Protein AF-A0A348V9L9-F1 (afdb_monomer_lite)

Secondary structure (DSSP, 8-state):
--------S-PPPBP--TTTS---B----PPPHHHHHHHHHHTB-TTT--BB---EEE-TTS-EEE---BTTTTTSGGGEEEEESS-HHHHHHHHTTSS-PPPS--GGGEEEEEIIIIISSTTSS-HHHHHHHHHHTT-TTHHHHHHHHHHHHHHTT---S-GGGHHHHHHHHHHHHHHHHHH-TTS-----

pLDDT: mean 80.86, std 21.23, range [26.81, 98.12]

Sequence (192 aa):
MRDIWIEPPYQTIYRIADPLEMMVPVEFGRFNRHQVDWIRRRDTDVLTGLVRCQFIGRVASGKTVQCPMDEETAGGISQLHAHHIIPQGAWEGWLRFGEETETPHQPWNGIMLCALYHHNGPRGIHPDYARAREIYKFNQNSFNEVAHEH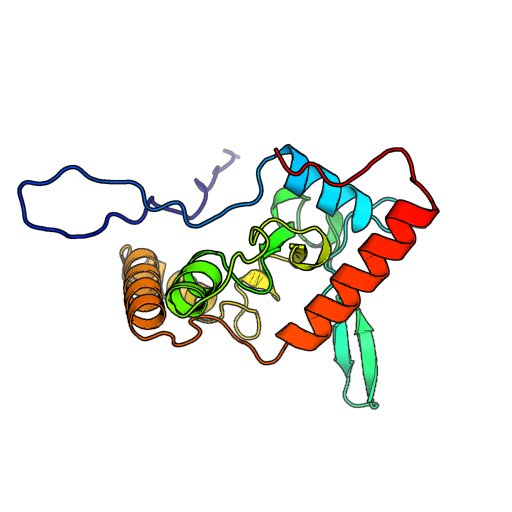HKLIEEGIPYWNTEYDNLLYDIARDRTEDYLFVHPNDPFPYK

Foldseek 3Di:
DDPPPPPPLDDQQFDPDDPDDDGDRPPFDFDDPLLFVLQQVLQQDPVPRWRAAQDWDADPVRDIDGDPDTQVNLVHPVQKGWDFLDTRLLVVLVCVVDDPDDHSSDLLRTGIHGNDPAPQHCPHFNVQNVVLVVCCVPPVCSVSVLVVVCNVCSNVSHDSTPNPCSVVSSVSSVVSQVVCCVVVVPSDRPPD

Radius of gyration: 17.76 Å; chains: 1; bounding box: 38×43×48 Å

Structure (mmCIF, N/CA/C/O backbone):
data_AF-A0A348V9L9-F1
#
_entry.id   AF-A0A348V9L9-F1
#
loop_
_atom_site.group_PDB
_atom_site.id
_atom_site.type_symbol
_atom_site.label_atom_id
_atom_site.label_alt_id
_atom_site.label_comp_id
_atom_site.label_asym_id
_atom_site.label_entity_id
_atom_site.label_seq_id
_atom_site.pdbx_PDB_ins_code
_atom_site.Cartn_x
_atom_site.Cartn_y
_atom_site.Cartn_z
_atom_site.occupancy
_atom_site.B_iso_or_equiv
_atom_site.auth_seq_id
_atom_site.auth_comp_id
_atom_site.auth_asym_id
_atom_site.auth_atom_id
_atom_site.pdbx_PDB_model_num
ATOM 1 N N . MET A 1 1 ? 19.332 13.794 23.005 1.00 36.97 1 MET A N 1
ATOM 2 C CA . MET A 1 1 ? 17.900 13.556 22.733 1.00 36.97 1 MET A CA 1
ATOM 3 C C . MET A 1 1 ? 17.757 12.062 22.559 1.00 36.97 1 MET A C 1
ATOM 5 O O . MET A 1 1 ? 18.514 11.510 21.780 1.00 36.97 1 MET A O 1
ATOM 9 N N . ARG A 1 2 ? 16.965 11.398 23.406 1.00 28.17 2 ARG A N 1
ATOM 10 C CA . ARG A 1 2 ? 16.808 9.940 23.349 1.00 28.17 2 ARG A CA 1
ATOM 11 C C . ARG A 1 2 ? 15.860 9.627 22.202 1.00 28.17 2 ARG A C 1
ATOM 13 O O . ARG A 1 2 ? 14.773 10.200 22.172 1.00 28.17 2 ARG A O 1
ATOM 20 N N . ASP A 1 3 ? 16.292 8.756 21.302 1.00 27.44 3 ASP A N 1
ATOM 21 C CA . ASP A 1 3 ? 15.444 8.136 20.295 1.00 27.44 3 ASP A CA 1
ATOM 22 C C . ASP A 1 3 ? 14.295 7.438 21.018 1.00 27.44 3 ASP A C 1
ATOM 24 O O . ASP A 1 3 ? 14.467 6.388 21.640 1.00 27.44 3 ASP A O 1
ATOM 28 N N . ILE A 1 4 ? 13.123 8.068 21.001 1.00 28.97 4 ILE A N 1
ATOM 29 C CA . ILE A 1 4 ? 11.885 7.399 21.368 1.00 28.97 4 ILE A CA 1
ATOM 30 C C . ILE A 1 4 ? 11.585 6.506 20.171 1.00 28.97 4 ILE A C 1
ATOM 32 O O . ILE A 1 4 ? 10.907 6.911 19.230 1.00 28.97 4 ILE A O 1
ATOM 36 N N . TRP A 1 5 ? 12.167 5.308 20.183 1.00 26.81 5 TRP A N 1
ATOM 37 C CA . TRP A 1 5 ? 11.632 4.180 19.440 1.00 26.81 5 TRP A CA 1
ATOM 38 C C . TRP A 1 5 ? 10.190 4.017 19.911 1.00 26.81 5 TRP A C 1
ATOM 40 O O . TRP A 1 5 ? 9.925 3.483 20.985 1.00 26.81 5 TRP A O 1
ATOM 50 N N . ILE A 1 6 ? 9.257 4.580 19.148 1.00 29.58 6 ILE A N 1
ATOM 51 C CA . ILE A 1 6 ? 7.856 4.204 19.240 1.00 29.58 6 ILE A CA 1
ATOM 52 C C . ILE A 1 6 ? 7.858 2.746 18.790 1.00 29.58 6 ILE A C 1
ATOM 54 O O . ILE A 1 6 ? 8.126 2.468 17.619 1.00 29.58 6 ILE A O 1
ATOM 58 N N . GLU A 1 7 ? 7.672 1.821 19.733 1.00 31.89 7 GLU A N 1
ATOM 59 C CA . GLU A 1 7 ? 7.401 0.424 19.402 1.00 31.89 7 GLU A CA 1
ATOM 60 C C . GLU A 1 7 ? 6.325 0.387 18.304 1.00 31.89 7 GLU A C 1
ATOM 62 O O . GLU A 1 7 ? 5.404 1.213 18.333 1.00 31.89 7 GLU A O 1
ATOM 67 N N . PRO A 1 8 ? 6.451 -0.491 17.292 1.00 34.44 8 PRO A N 1
ATOM 68 C CA . PRO A 1 8 ? 5.487 -0.548 16.199 1.00 34.44 8 PRO A CA 1
ATOM 69 C C . PRO A 1 8 ? 4.064 -0.603 16.780 1.00 34.44 8 PRO A C 1
ATOM 71 O O . PRO A 1 8 ? 3.834 -1.380 17.705 1.00 34.44 8 PRO A O 1
ATOM 74 N N . PRO A 1 9 ? 3.095 0.182 16.269 1.00 33.91 9 PRO A N 1
ATOM 75 C CA . PRO A 1 9 ? 1.769 0.345 16.884 1.00 33.91 9 PRO A CA 1
ATOM 76 C C . PRO A 1 9 ? 0.891 -0.920 16.852 1.00 33.91 9 PRO A C 1
ATOM 78 O O . PRO A 1 9 ? -0.299 -0.861 17.141 1.00 33.91 9 PRO A O 1
ATOM 81 N N . TYR A 1 10 ? 1.452 -2.069 16.492 1.00 39.53 10 TYR A N 1
ATOM 82 C CA . TYR A 1 10 ? 0.739 -3.323 16.355 1.00 39.53 10 TYR A CA 1
ATOM 83 C C . TYR A 1 10 ? 1.003 -4.165 17.597 1.00 39.53 10 TYR A C 1
ATOM 85 O O . TYR A 1 10 ? 1.890 -5.016 17.608 1.00 39.53 10 TYR A O 1
ATOM 93 N N . GLN A 1 11 ? 0.225 -3.924 18.653 1.00 33.38 11 GLN A N 1
ATOM 94 C CA . GLN A 1 11 ? 0.013 -4.984 19.630 1.00 33.38 11 GLN A CA 1
ATOM 95 C C . GLN A 1 11 ? -0.588 -6.183 18.892 1.00 33.38 11 GLN A C 1
ATOM 97 O O . GLN A 1 11 ? -1.507 -6.031 18.087 1.00 33.38 11 GLN A O 1
ATOM 102 N N . THR A 1 12 ? -0.033 -7.367 19.132 1.00 36.00 12 THR A N 1
ATOM 103 C CA . THR A 1 12 ? -0.620 -8.637 18.712 1.00 36.00 12 THR A CA 1
ATOM 104 C C . THR A 1 12 ? -2.076 -8.673 19.164 1.00 36.00 12 THR A C 1
ATOM 106 O O . THR A 1 12 ? -2.354 -8.577 20.358 1.00 36.00 12 THR A O 1
ATOM 109 N N . ILE A 1 13 ? -3.007 -8.782 18.220 1.00 36.53 13 ILE A N 1
ATOM 110 C CA . ILE A 1 13 ? -4.427 -8.891 18.545 1.00 36.53 13 ILE A CA 1
ATOM 111 C C . ILE A 1 13 ? -4.662 -10.329 18.990 1.00 36.53 13 ILE A C 1
ATOM 113 O O . ILE A 1 13 ? -4.459 -11.274 18.225 1.00 36.53 13 ILE A O 1
ATOM 117 N N . TYR A 1 14 ? -5.056 -10.490 20.247 1.00 34.78 14 TYR A N 1
ATOM 118 C CA . TYR A 1 14 ? -5.426 -11.778 20.813 1.00 34.78 14 TYR A CA 1
ATOM 119 C C . TYR A 1 14 ? -6.924 -12.003 20.602 1.00 34.78 14 TYR A C 1
ATOM 121 O O . TYR A 1 14 ? -7.743 -11.150 20.950 1.00 34.78 14 TYR A O 1
ATOM 129 N N . ARG A 1 15 ? -7.302 -13.154 20.039 1.00 34.91 15 ARG A N 1
ATOM 130 C CA . ARG A 1 15 ? -8.705 -13.585 19.996 1.00 34.91 15 ARG A CA 1
ATOM 131 C C . ARG A 1 15 ? -9.152 -13.851 21.439 1.00 34.91 15 ARG A C 1
ATOM 133 O O . ARG A 1 15 ? -8.527 -14.654 22.124 1.00 34.91 15 ARG A O 1
ATOM 140 N N . ILE A 1 16 ? -10.205 -13.186 21.916 1.00 36.25 16 ILE A N 1
ATOM 141 C CA . ILE A 1 16 ? -10.816 -13.534 23.208 1.00 36.25 16 ILE A CA 1
ATOM 142 C C . ILE A 1 16 ? -11.676 -14.776 22.964 1.00 36.25 16 ILE A C 1
ATOM 144 O O . ILE A 1 16 ? -12.816 -14.665 22.523 1.00 36.25 16 ILE A O 1
ATOM 148 N N . ALA A 1 17 ? -11.110 -15.955 23.203 1.00 35.97 17 ALA A N 1
ATOM 149 C CA . ALA A 1 17 ? -11.832 -17.221 23.222 1.00 35.97 17 ALA A CA 1
ATOM 150 C C . ALA A 1 17 ? -11.670 -17.832 24.617 1.00 35.97 17 ALA A C 1
ATOM 152 O O . ALA A 1 17 ? -10.672 -18.488 24.874 1.00 35.97 17 ALA A O 1
ATOM 153 N N . ASP A 1 18 ? -12.639 -17.559 25.501 1.00 41.72 18 ASP A N 1
ATOM 154 C CA . ASP A 1 18 ? -12.734 -18.065 26.883 1.00 41.72 18 ASP A CA 1
ATOM 155 C C . ASP A 1 18 ? -11.502 -17.793 27.802 1.00 41.72 18 ASP A C 1
ATOM 157 O O . ASP A 1 18 ? -10.379 -17.597 27.347 1.00 41.72 18 ASP A O 1
ATOM 161 N N . PRO A 1 19 ? -11.639 -17.766 29.142 1.00 41.88 19 PRO A N 1
ATOM 162 C CA . PRO A 1 19 ? -10.529 -17.451 30.053 1.00 41.88 19 PRO A CA 1
ATOM 163 C C . PRO A 1 19 ? -9.390 -18.487 30.117 1.00 41.88 19 PRO A C 1
ATOM 165 O O . PRO A 1 19 ? -8.505 -18.340 30.961 1.00 41.88 19 PRO A O 1
ATOM 168 N N . LEU A 1 20 ? -9.422 -19.561 29.317 1.00 38.88 20 LEU A N 1
ATOM 169 C CA . LEU A 1 20 ? -8.5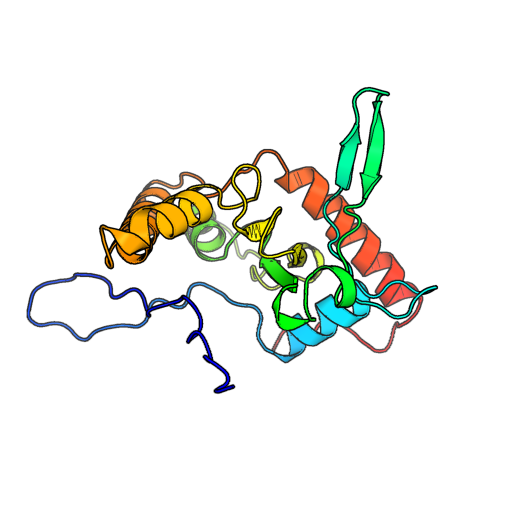78 -20.749 29.513 1.00 38.88 20 LEU A CA 1
ATOM 170 C C . LEU A 1 20 ? -7.877 -21.295 28.258 1.00 38.88 20 LEU A C 1
ATOM 172 O O . LEU A 1 20 ? -7.130 -22.265 28.391 1.00 38.88 20 LEU A O 1
ATOM 176 N N . GLU A 1 21 ? -8.029 -20.692 27.076 1.00 39.12 21 GLU A N 1
ATOM 177 C CA . GLU A 1 21 ? -7.332 -21.157 25.867 1.00 39.12 21 GLU A CA 1
ATOM 178 C C . GLU A 1 21 ? -6.219 -20.206 25.413 1.00 39.12 21 GLU A C 1
ATOM 180 O O . GLU A 1 21 ? -6.288 -18.985 25.545 1.00 39.12 21 GLU A O 1
ATOM 185 N N . MET A 1 22 ? -5.129 -20.811 24.934 1.00 35.97 22 MET A N 1
ATOM 186 C CA . MET A 1 22 ? -3.894 -20.149 24.527 1.00 35.97 22 MET A CA 1
ATOM 187 C C . MET A 1 22 ? -4.142 -18.936 23.622 1.00 35.97 22 MET A C 1
ATOM 189 O O . MET A 1 22 ? -4.836 -19.017 22.613 1.00 35.97 22 MET A O 1
ATOM 193 N N . MET A 1 23 ? -3.459 -17.839 23.949 1.00 34.88 23 MET A N 1
ATOM 194 C CA . MET A 1 23 ? -3.294 -16.662 23.101 1.00 34.88 23 MET A CA 1
ATOM 195 C C . MET A 1 23 ? -2.681 -17.060 21.748 1.00 34.88 23 MET A C 1
ATOM 197 O O . MET A 1 23 ? -1.463 -17.202 21.638 1.00 34.88 23 MET A O 1
ATOM 201 N N . VAL A 1 24 ? -3.508 -17.257 20.717 1.00 35.00 24 VAL A N 1
ATOM 202 C CA . VAL A 1 24 ? -3.021 -17.474 19.348 1.00 35.00 24 VAL A CA 1
ATOM 203 C C . VAL A 1 24 ? -2.812 -16.105 18.691 1.00 35.00 24 VAL A C 1
ATOM 205 O O . VAL A 1 24 ? -3.782 -15.355 18.559 1.00 35.00 24 VAL A O 1
ATOM 208 N N . PRO A 1 25 ? -1.577 -15.741 18.301 1.00 35.88 25 PRO A N 1
ATOM 209 C CA . PRO A 1 25 ? -1.327 -14.521 17.549 1.00 35.88 25 PRO A CA 1
ATOM 210 C C . PRO A 1 25 ? -2.022 -14.623 16.192 1.00 35.88 25 PRO A C 1
ATOM 212 O O . PRO A 1 25 ? -1.706 -15.502 15.391 1.00 35.88 25 PRO A O 1
ATOM 215 N N . VAL A 1 26 ? -2.972 -13.729 15.927 1.00 38.28 26 VAL A N 1
ATOM 216 C CA . VAL A 1 26 ? -3.602 -13.638 14.610 1.00 38.28 26 VAL A CA 1
ATOM 217 C C . VAL A 1 26 ? -2.806 -12.639 13.776 1.00 38.28 26 VAL A C 1
ATOM 219 O O . VAL A 1 26 ? -3.150 -11.465 13.661 1.00 38.28 26 VAL A O 1
ATOM 222 N N . GLU A 1 27 ? -1.677 -13.087 13.230 1.00 44.16 27 GLU A N 1
ATOM 223 C CA . GLU A 1 27 ? -0.994 -12.346 12.170 1.00 44.16 27 GLU A CA 1
ATOM 224 C C . GLU A 1 27 ? -1.709 -12.638 10.850 1.00 44.16 27 GLU A C 1
ATOM 226 O O . GLU A 1 27 ? -1.382 -13.593 10.150 1.00 44.16 27 GLU A O 1
ATOM 231 N N . PHE A 1 28 ? -2.718 -11.838 10.498 1.00 52.03 28 PHE A N 1
ATOM 232 C CA . PHE A 1 28 ? -3.299 -11.930 9.162 1.00 52.03 28 PHE A CA 1
ATOM 233 C C . PHE A 1 28 ? -2.255 -11.497 8.121 1.00 52.03 28 PHE A C 1
ATOM 235 O O . PHE A 1 28 ? -1.954 -10.312 7.975 1.00 52.03 28 PHE A O 1
ATOM 242 N N . GLY A 1 29 ? -1.694 -12.481 7.421 1.00 63.75 29 GLY A N 1
ATOM 243 C CA . GLY A 1 29 ? -1.228 -12.381 6.043 1.00 63.75 29 GLY A CA 1
ATOM 244 C C . GLY A 1 29 ? -0.348 -11.223 5.647 1.00 63.75 29 GLY A C 1
ATOM 245 O O . GLY A 1 29 ? -0.632 -10.561 4.657 1.00 63.75 29 GLY A O 1
ATOM 246 N N . ARG A 1 30 ? 0.738 -10.975 6.373 1.00 82.75 30 ARG A N 1
ATOM 247 C CA . ARG A 1 30 ? 1.720 -9.961 5.974 1.00 82.75 30 ARG A CA 1
ATOM 248 C C . ARG A 1 30 ? 2.614 -10.478 4.858 1.00 82.75 30 ARG A C 1
ATOM 250 O O . ARG A 1 30 ? 2.962 -11.655 4.826 1.00 82.75 30 ARG A O 1
ATOM 257 N N . PHE A 1 31 ? 3.045 -9.580 3.976 1.00 89.56 31 PHE A N 1
ATOM 258 C CA . PHE A 1 31 ? 4.157 -9.891 3.088 1.00 89.56 31 PHE A CA 1
ATOM 259 C C . PHE A 1 31 ? 5.393 -10.210 3.934 1.00 89.56 31 PHE A C 1
ATOM 261 O O . PHE A 1 31 ? 5.721 -9.477 4.873 1.00 89.56 31 PHE A O 1
ATOM 268 N N . ASN A 1 32 ? 6.086 -11.298 3.602 1.00 91.44 32 ASN A N 1
ATOM 269 C CA . ASN A 1 32 ? 7.367 -11.602 4.223 1.00 91.44 32 ASN A CA 1
ATOM 270 C C . ASN A 1 32 ? 8.413 -10.548 3.811 1.00 91.44 32 ASN A C 1
ATOM 272 O O . ASN A 1 32 ? 8.211 -9.758 2.885 1.00 91.44 32 ASN A O 1
ATOM 276 N N . ARG A 1 33 ? 9.569 -10.528 4.481 1.00 93.50 33 ARG A N 1
ATOM 277 C CA . ARG A 1 33 ? 10.610 -9.526 4.201 1.00 93.50 33 ARG A CA 1
ATOM 278 C C . ARG A 1 33 ? 11.045 -9.507 2.730 1.00 93.50 33 ARG A C 1
ATOM 280 O O . ARG A 1 33 ? 11.222 -8.428 2.176 1.00 93.50 33 ARG A O 1
ATOM 287 N N . HIS A 1 34 ? 11.195 -10.669 2.098 1.00 95.44 34 HIS A N 1
ATOM 288 C CA . HIS A 1 34 ? 11.614 -10.761 0.700 1.00 95.44 34 HIS A CA 1
ATOM 289 C C . HIS A 1 34 ? 10.561 -10.184 -0.249 1.00 95.44 34 HIS A C 1
ATOM 291 O O . HIS A 1 34 ? 10.914 -9.480 -1.191 1.00 95.44 34 HIS A O 1
ATOM 297 N N . GLN A 1 35 ? 9.282 -10.428 0.031 1.00 95.50 35 GLN A N 1
ATOM 298 C CA . GLN A 1 35 ? 8.155 -9.873 -0.716 1.00 95.50 35 GLN A CA 1
ATOM 299 C C . GLN A 1 35 ? 8.078 -8.355 -0.562 1.00 95.50 35 GLN A C 1
ATOM 301 O O . GLN A 1 35 ? 7.956 -7.649 -1.558 1.00 95.50 35 GLN A O 1
ATOM 306 N N . VAL A 1 36 ? 8.231 -7.840 0.663 1.00 95.94 36 VAL A N 1
ATOM 307 C CA . VAL A 1 36 ? 8.296 -6.393 0.917 1.00 95.94 36 VAL A CA 1
ATOM 308 C C . VAL A 1 36 ? 9.465 -5.764 0.160 1.00 95.94 36 VAL A C 1
ATOM 310 O O . VAL A 1 36 ? 9.290 -4.750 -0.509 1.00 95.94 36 VAL A O 1
ATOM 313 N N . ASP A 1 37 ? 10.652 -6.364 0.233 1.00 96.69 37 ASP A N 1
ATOM 314 C CA . ASP A 1 37 ? 11.837 -5.843 -0.448 1.00 96.69 37 ASP A CA 1
ATOM 315 C C . ASP A 1 37 ? 11.693 -5.911 -1.977 1.00 96.69 37 ASP A C 1
ATOM 317 O O . ASP A 1 37 ? 12.185 -5.025 -2.673 1.00 96.69 37 ASP A O 1
ATOM 321 N N . TRP A 1 38 ? 11.006 -6.924 -2.513 1.00 98.06 38 TRP A N 1
ATOM 322 C CA . TRP A 1 38 ? 10.679 -7.003 -3.938 1.00 98.06 38 TRP A CA 1
ATOM 323 C C . TRP A 1 38 ? 9.694 -5.902 -4.349 1.00 98.06 38 TRP A C 1
ATOM 325 O O . TRP A 1 38 ? 9.962 -5.172 -5.299 1.00 98.06 38 TRP A O 1
ATOM 335 N N . ILE A 1 39 ? 8.611 -5.707 -3.588 1.00 98.12 39 ILE A N 1
ATOM 336 C CA . ILE A 1 39 ? 7.618 -4.650 -3.840 1.00 98.12 39 ILE A CA 1
ATOM 337 C C . ILE A 1 39 ? 8.281 -3.269 -3.785 1.00 98.12 39 ILE A C 1
ATOM 339 O O . ILE A 1 39 ? 7.996 -2.419 -4.621 1.00 98.12 39 ILE A O 1
ATOM 343 N N . ARG A 1 40 ? 9.221 -3.051 -2.857 1.00 97.50 40 ARG A N 1
ATOM 344 C CA . ARG A 1 40 ? 10.012 -1.815 -2.794 1.00 97.50 40 ARG A CA 1
ATOM 345 C C . ARG A 1 40 ? 10.812 -1.577 -4.065 1.00 97.50 40 ARG A C 1
ATOM 347 O O . ARG A 1 40 ? 10.729 -0.477 -4.586 1.00 97.50 40 ARG A O 1
ATOM 354 N N . ARG A 1 41 ? 11.539 -2.586 -4.568 1.00 97.69 41 ARG A N 1
ATOM 355 C CA . ARG A 1 41 ? 12.295 -2.469 -5.830 1.00 97.69 41 ARG A CA 1
ATOM 356 C C . ARG A 1 41 ? 11.372 -2.198 -7.014 1.00 97.69 41 ARG A C 1
ATOM 358 O O . ARG A 1 41 ? 11.675 -1.328 -7.824 1.00 97.69 41 ARG A O 1
ATOM 365 N N . ARG A 1 42 ? 10.231 -2.893 -7.081 1.00 97.88 42 ARG A N 1
ATOM 366 C CA . ARG A 1 42 ? 9.194 -2.637 -8.085 1.00 97.88 42 ARG A CA 1
ATOM 367 C C . ARG A 1 42 ? 8.687 -1.200 -8.005 1.00 97.88 42 ARG A C 1
ATOM 369 O O . ARG A 1 42 ? 8.512 -0.569 -9.035 1.00 97.88 42 ARG A O 1
ATOM 376 N N . ASP A 1 43 ? 8.484 -0.660 -6.811 1.00 97.38 43 A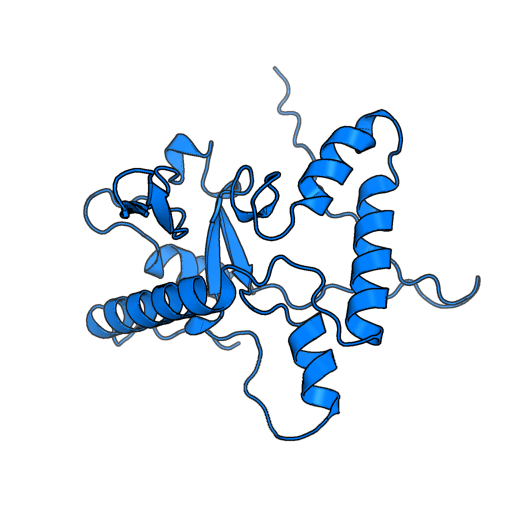SP A N 1
ATOM 377 C CA . ASP A 1 43 ? 7.900 0.669 -6.589 1.00 97.38 43 ASP A CA 1
ATOM 378 C C . ASP A 1 43 ? 8.955 1.783 -6.415 1.00 97.38 43 ASP A C 1
ATOM 380 O O . ASP A 1 43 ? 8.621 2.911 -6.031 1.00 97.38 43 ASP A O 1
ATOM 384 N N . THR A 1 44 ? 10.220 1.487 -6.733 1.00 97.12 44 THR A N 1
ATOM 385 C CA . THR A 1 44 ? 11.301 2.469 -6.850 1.00 97.12 44 THR A CA 1
ATOM 386 C C . THR A 1 44 ? 11.153 3.269 -8.142 1.00 97.12 44 THR A C 1
ATOM 388 O O . THR A 1 44 ? 10.983 2.723 -9.234 1.00 97.12 44 THR A O 1
ATOM 391 N N . ASP A 1 45 ? 11.240 4.588 -8.021 1.00 94.06 45 ASP A N 1
ATOM 392 C CA . ASP A 1 45 ? 11.269 5.504 -9.153 1.00 94.06 45 ASP A CA 1
ATOM 393 C C . ASP A 1 45 ? 12.615 5.413 -9.873 1.00 94.06 45 ASP A C 1
ATOM 395 O O . ASP A 1 45 ? 13.673 5.582 -9.272 1.00 94.06 45 ASP A O 1
ATOM 399 N N . VAL A 1 46 ? 12.583 5.145 -11.175 1.00 91.44 46 VAL A N 1
ATOM 400 C CA . VAL A 1 46 ? 13.801 4.940 -11.974 1.00 91.44 46 VAL A CA 1
ATOM 401 C C . VAL A 1 46 ? 14.632 6.212 -12.155 1.00 91.44 46 VAL A C 1
ATOM 403 O O . VAL A 1 46 ? 15.814 6.117 -12.477 1.00 91.44 46 VAL A O 1
ATOM 406 N N . LEU A 1 47 ? 14.036 7.395 -11.980 1.00 92.88 47 LEU A N 1
ATOM 407 C CA . LEU A 1 47 ? 14.724 8.675 -12.133 1.00 92.88 47 LEU A CA 1
ATOM 408 C C . LEU A 1 47 ? 15.371 9.116 -10.824 1.00 92.88 47 LEU A C 1
ATOM 410 O O . LEU A 1 47 ? 16.490 9.626 -10.843 1.00 92.88 47 LEU A O 1
ATOM 414 N N . THR A 1 48 ? 14.671 8.948 -9.700 1.00 95.06 48 THR A N 1
ATOM 415 C CA . THR A 1 48 ? 15.163 9.409 -8.392 1.00 95.06 48 THR A CA 1
ATOM 416 C C . THR A 1 48 ? 15.857 8.317 -7.585 1.00 95.06 48 THR A C 1
ATOM 418 O O . THR A 1 48 ? 16.645 8.631 -6.699 1.00 95.06 48 THR A O 1
ATOM 421 N N . GLY A 1 49 ? 15.585 7.043 -7.872 1.00 95.94 49 GLY A N 1
ATOM 422 C CA . GLY A 1 49 ? 16.050 5.906 -7.077 1.00 95.94 49 GLY A CA 1
ATOM 423 C C . GLY A 1 49 ? 15.317 5.737 -5.742 1.00 95.94 49 GLY A C 1
ATOM 424 O O . GLY A 1 49 ? 15.672 4.847 -4.973 1.00 95.94 49 GLY A O 1
ATOM 425 N N . LEU A 1 50 ? 14.296 6.553 -5.464 1.00 96.50 50 LEU A N 1
ATOM 426 C CA . LEU A 1 50 ? 13.546 6.527 -4.207 1.00 96.50 50 LEU A CA 1
ATOM 427 C C . LEU A 1 50 ? 12.325 5.608 -4.311 1.00 96.50 50 LEU A C 1
ATOM 429 O O . LEU A 1 50 ? 11.642 5.578 -5.337 1.00 96.50 50 LEU A O 1
ATOM 433 N N . VAL A 1 51 ? 12.002 4.891 -3.232 1.00 96.88 51 VAL A N 1
ATOM 434 C CA . VAL A 1 51 ? 10.730 4.155 -3.124 1.00 96.88 51 VAL A CA 1
ATOM 435 C C . VAL A 1 51 ? 9.591 5.151 -2.936 1.00 96.88 51 VAL A C 1
ATOM 437 O O . VAL A 1 51 ? 9.704 6.078 -2.132 1.00 96.88 51 VAL A O 1
ATOM 440 N N . ARG A 1 52 ? 8.481 4.963 -3.659 1.00 96.00 52 ARG A N 1
ATOM 441 C CA . ARG A 1 52 ? 7.355 5.909 -3.653 1.00 96.00 52 ARG A CA 1
ATOM 442 C C . ARG A 1 52 ? 6.041 5.270 -3.244 1.00 96.00 52 ARG A C 1
ATOM 444 O O . ARG A 1 52 ? 5.794 4.090 -3.483 1.00 96.00 52 ARG A O 1
ATOM 451 N N . CYS A 1 53 ? 5.166 6.092 -2.676 1.00 96.31 53 CYS A N 1
ATOM 452 C CA . CYS A 1 53 ? 3.753 5.772 -2.575 1.00 96.31 53 CYS A CA 1
ATOM 453 C C . CYS A 1 53 ? 3.150 5.693 -3.987 1.00 96.31 53 CYS A C 1
ATOM 455 O O . CYS A 1 53 ? 3.280 6.625 -4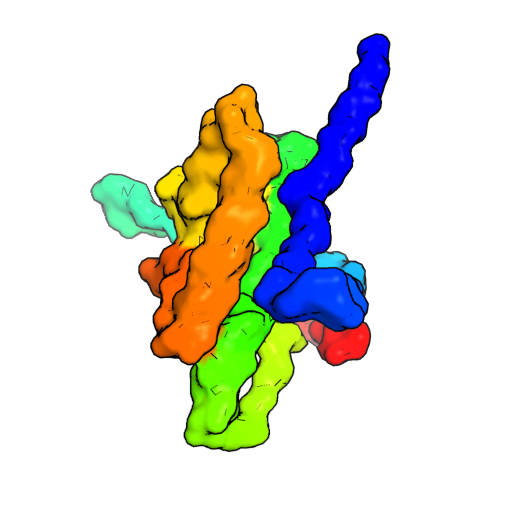.785 1.00 96.31 53 CYS A O 1
ATOM 457 N N . GLN A 1 54 ? 2.467 4.593 -4.282 1.00 96.56 54 GLN A N 1
ATOM 458 C CA . GLN A 1 54 ? 1.871 4.344 -5.596 1.00 96.56 54 GLN A CA 1
ATOM 459 C C . GLN A 1 54 ? 0.414 4.800 -5.695 1.00 96.56 54 GLN A C 1
ATOM 461 O O . GLN A 1 54 ? -0.194 4.695 -6.753 1.00 96.56 54 GLN A O 1
ATOM 466 N N . PHE A 1 55 ? -0.158 5.343 -4.617 1.00 94.12 55 PHE A N 1
ATOM 467 C CA . PHE A 1 55 ? -1.520 5.864 -4.655 1.00 94.12 55 PHE A CA 1
ATOM 468 C C . PHE A 1 55 ? -1.638 7.016 -5.661 1.00 94.12 55 PHE A C 1
ATOM 470 O O . PHE A 1 55 ? -0.851 7.970 -5.617 1.00 94.12 55 PHE A O 1
ATOM 477 N N . ILE A 1 56 ? -2.652 6.960 -6.524 1.00 90.62 56 ILE A N 1
ATOM 478 C CA . ILE A 1 56 ? -2.984 8.037 -7.456 1.00 90.62 56 ILE A CA 1
ATOM 479 C C . ILE A 1 56 ? -4.378 8.579 -7.148 1.00 90.62 56 ILE A C 1
ATOM 481 O O . ILE A 1 56 ? -5.330 7.832 -6.959 1.00 90.62 56 ILE A O 1
ATOM 485 N N . GLY A 1 57 ? -4.489 9.901 -7.080 1.00 84.12 57 GLY A N 1
ATOM 486 C CA . GLY A 1 57 ? -5.750 10.601 -6.857 1.00 84.12 57 GLY A CA 1
ATOM 487 C C . GLY A 1 57 ? -6.137 11.442 -8.066 1.00 84.12 57 GLY A C 1
ATOM 488 O O . GLY A 1 57 ? -5.310 11.736 -8.931 1.00 84.12 57 GLY A O 1
ATOM 489 N N . ARG A 1 58 ? -7.395 11.884 -8.117 1.00 78.50 58 ARG A N 1
ATOM 490 C CA . ARG A 1 58 ? -7.864 12.841 -9.124 1.00 78.50 58 ARG A CA 1
ATOM 491 C C . ARG A 1 58 ? -7.989 14.224 -8.499 1.00 78.50 58 ARG A C 1
ATOM 493 O O . ARG A 1 58 ? -8.683 14.397 -7.502 1.00 78.50 58 ARG A O 1
ATOM 500 N N . VAL A 1 59 ? -7.317 15.216 -9.074 1.00 79.75 59 VAL A N 1
ATOM 501 C CA . VAL A 1 59 ? -7.470 16.614 -8.640 1.00 79.75 59 VAL A CA 1
ATOM 502 C C . VAL A 1 59 ? -8.699 17.254 -9.293 1.00 79.75 59 VAL A C 1
ATOM 504 O O . VAL A 1 59 ? -9.239 16.724 -10.263 1.00 79.75 59 VAL A O 1
ATOM 507 N N . ALA A 1 60 ? -9.127 18.422 -8.799 1.00 79.00 60 ALA A N 1
ATOM 508 C CA . ALA A 1 60 ? -10.327 19.127 -9.275 1.00 79.00 60 ALA A CA 1
ATOM 509 C C . ALA A 1 60 ? -10.342 19.406 -10.793 1.00 79.00 60 ALA A C 1
ATOM 511 O O . ALA A 1 60 ? -11.407 19.495 -11.392 1.00 79.00 60 ALA A O 1
ATOM 512 N N . SER A 1 61 ? -9.171 19.497 -11.432 1.00 82.81 61 SER A N 1
ATOM 513 C CA . SER A 1 61 ? -9.051 19.647 -12.889 1.00 82.81 61 SER A CA 1
ATOM 514 C C . SER A 1 61 ? -9.336 18.363 -13.681 1.00 82.81 61 SER A C 1
ATOM 516 O O . SER A 1 61 ? -9.223 18.362 -14.903 1.00 82.81 61 SER A O 1
ATOM 518 N N . GLY A 1 62 ? -9.645 17.249 -13.012 1.00 81.69 62 GLY A N 1
ATOM 519 C CA . GLY A 1 62 ? -9.831 15.938 -13.631 1.00 81.69 62 GLY A CA 1
ATOM 520 C C . GLY A 1 62 ? -8.524 15.213 -13.969 1.00 81.69 62 GLY A C 1
ATOM 521 O O . GLY A 1 62 ? -8.580 14.073 -14.436 1.00 81.69 62 GLY A O 1
ATOM 522 N N . LYS A 1 63 ? -7.361 15.829 -13.714 1.00 83.06 63 LYS A N 1
ATOM 523 C CA . LYS A 1 63 ? -6.045 15.203 -13.893 1.00 83.06 63 LYS A CA 1
ATOM 524 C C . LYS A 1 63 ? -5.781 14.180 -12.785 1.00 83.06 63 LYS A C 1
ATOM 526 O O . LYS A 1 63 ? -6.013 14.462 -11.610 1.00 83.06 63 LYS A O 1
ATOM 531 N N . THR A 1 64 ? -5.250 13.024 -13.163 1.00 83.75 64 THR A N 1
ATOM 532 C CA . THR A 1 64 ? -4.709 12.043 -12.217 1.00 83.75 64 THR A CA 1
ATOM 533 C C . THR A 1 64 ? -3.313 12.473 -11.775 1.00 83.75 64 THR A C 1
ATOM 535 O O . THR A 1 64 ? -2.482 12.861 -12.600 1.00 83.75 64 THR A O 1
ATOM 538 N N . VAL A 1 65 ? -3.065 12.451 -10.470 1.00 87.62 65 VAL A N 1
ATOM 539 C CA . VAL A 1 65 ? -1.803 12.862 -9.853 1.00 87.62 65 VAL A CA 1
ATOM 540 C C . VAL A 1 65 ? -1.371 11.780 -8.875 1.00 87.62 65 VAL A C 1
ATOM 542 O O . VAL A 1 65 ? -2.146 11.372 -8.011 1.00 87.62 65 VAL A O 1
ATOM 545 N N . GLN A 1 66 ? -0.127 11.328 -9.013 1.00 91.38 66 GLN A N 1
ATOM 546 C CA . GLN A 1 66 ? 0.483 10.415 -8.058 1.00 91.38 66 GLN A CA 1
ATOM 547 C C . GLN A 1 66 ? 0.788 11.132 -6.746 1.00 91.38 66 GLN A C 1
ATOM 549 O O . GLN A 1 66 ? 1.178 12.303 -6.733 1.00 91.38 66 GLN A O 1
ATOM 554 N N . CYS A 1 67 ? 0.635 10.411 -5.640 1.00 92.25 67 CYS A N 1
ATOM 555 C CA . CYS A 1 67 ? 1.074 10.855 -4.332 1.00 92.25 67 CYS A CA 1
ATOM 556 C C . CYS A 1 67 ? 2.538 11.347 -4.385 1.00 92.25 67 CYS A C 1
ATOM 558 O O . CYS A 1 67 ? 3.412 10.637 -4.888 1.00 92.25 67 CYS A O 1
ATOM 560 N N . PRO A 1 68 ? 2.840 12.545 -3.854 1.00 91.94 68 PRO A N 1
ATOM 561 C CA . PRO A 1 68 ? 4.206 13.060 -3.855 1.00 91.94 68 PRO A CA 1
ATOM 562 C C . PRO A 1 68 ? 5.097 12.394 -2.797 1.00 91.94 68 PRO A C 1
ATOM 564 O O . PRO A 1 68 ? 6.272 12.718 -2.736 1.00 91.94 68 PRO A O 1
ATOM 567 N N . MET A 1 69 ? 4.551 11.506 -1.958 1.00 93.06 69 MET A N 1
ATOM 568 C CA . MET A 1 69 ? 5.295 10.888 -0.864 1.00 93.06 69 MET A CA 1
ATOM 569 C C . MET A 1 69 ? 6.231 9.796 -1.387 1.00 93.06 69 MET A C 1
ATOM 571 O O . MET A 1 69 ? 5.799 8.838 -2.034 1.00 93.06 69 MET A O 1
ATOM 575 N N . ASP A 1 70 ? 7.493 9.926 -1.024 1.00 94.50 70 ASP A N 1
ATOM 576 C CA . ASP A 1 70 ? 8.587 8.983 -1.216 1.00 94.50 70 ASP A CA 1
ATOM 577 C C . ASP A 1 70 ? 9.288 8.713 0.121 1.00 94.50 70 ASP A C 1
ATOM 579 O O . ASP A 1 70 ? 8.874 9.232 1.159 1.00 94.50 70 ASP A O 1
ATOM 583 N N . GLU A 1 71 ? 10.307 7.860 0.138 1.00 91.50 71 GLU A N 1
ATOM 584 C CA . GLU A 1 71 ? 10.989 7.512 1.385 1.00 91.50 71 GLU A CA 1
ATOM 585 C C . GLU A 1 71 ? 11.661 8.710 2.075 1.00 91.50 71 GLU A C 1
ATOM 587 O O . GLU A 1 71 ? 11.777 8.696 3.297 1.00 91.50 71 GLU A O 1
ATOM 592 N N . GLU A 1 72 ? 12.048 9.767 1.357 1.00 92.50 72 GLU A N 1
ATOM 593 C CA . GLU A 1 72 ? 12.623 10.968 1.974 1.00 92.50 72 GLU A CA 1
ATOM 594 C C . GLU A 1 72 ? 11.525 11.839 2.592 1.00 92.50 72 GLU A C 1
ATOM 596 O O . GLU A 1 72 ? 11.551 12.170 3.780 1.00 92.50 72 GLU A O 1
ATOM 601 N N . THR A 1 73 ? 10.508 12.165 1.799 1.00 91.00 73 THR A N 1
ATOM 602 C CA . THR A 1 73 ? 9.406 13.051 2.195 1.00 91.00 73 THR A CA 1
ATOM 603 C C . THR A 1 73 ? 8.440 12.403 3.183 1.00 91.00 73 THR A C 1
ATOM 605 O O . THR A 1 73 ? 7.783 13.108 3.951 1.00 91.00 73 THR A O 1
ATOM 608 N N . ALA A 1 74 ? 8.371 11.070 3.228 1.00 83.00 74 ALA A N 1
ATOM 609 C CA . ALA A 1 74 ? 7.616 10.330 4.236 1.00 83.00 74 ALA A CA 1
ATOM 610 C C . ALA A 1 74 ? 8.305 10.274 5.602 1.00 83.00 74 ALA A C 1
ATOM 612 O O . ALA A 1 74 ? 7.644 9.914 6.572 1.00 83.00 74 ALA A O 1
ATOM 613 N N . GLY A 1 75 ? 9.581 10.659 5.709 1.00 83.88 75 GLY A N 1
ATOM 614 C CA . GLY A 1 75 ? 10.356 10.530 6.946 1.00 83.88 75 GLY A CA 1
ATOM 615 C C . GLY A 1 75 ? 11.009 9.153 7.111 1.00 83.88 75 GLY A C 1
ATOM 616 O O . GLY A 1 75 ? 11.179 8.680 8.234 1.00 83.88 75 GLY A O 1
ATOM 617 N N . GLY A 1 76 ? 11.359 8.509 5.999 1.00 86.81 76 GLY A N 1
ATOM 618 C CA . GLY A 1 76 ? 12.076 7.239 5.916 1.00 86.81 76 GLY A CA 1
ATOM 619 C C . GLY A 1 76 ? 11.282 6.135 5.215 1.00 86.81 76 GLY A C 1
ATOM 620 O O . GLY A 1 76 ? 10.051 6.115 5.221 1.00 86.81 76 GLY A O 1
ATOM 621 N N . ILE A 1 77 ? 11.999 5.132 4.698 1.00 87.88 77 ILE A N 1
ATOM 622 C CA . ILE A 1 77 ? 11.416 3.921 4.086 1.00 87.88 77 ILE A CA 1
ATOM 623 C C . ILE A 1 77 ? 10.490 3.149 5.040 1.00 87.88 77 ILE A C 1
ATOM 625 O O . ILE A 1 77 ? 9.606 2.413 4.607 1.00 87.88 77 ILE A O 1
ATOM 629 N N . SER A 1 78 ? 10.663 3.325 6.353 1.00 87.56 78 SER A N 1
ATOM 630 C CA . SER A 1 78 ? 9.796 2.749 7.387 1.00 87.56 78 SER A CA 1
ATOM 631 C C . SER A 1 78 ? 8.390 3.356 7.411 1.00 87.56 78 SER A C 1
ATOM 633 O O . SER A 1 78 ? 7.494 2.763 8.004 1.00 87.56 78 SER A O 1
ATOM 635 N N . GLN A 1 79 ? 8.192 4.511 6.769 1.00 91.94 79 GLN A N 1
ATOM 636 C CA . GLN A 1 79 ? 6.899 5.183 6.621 1.00 91.94 79 GLN A CA 1
ATOM 637 C C . GLN A 1 79 ? 6.198 4.821 5.303 1.00 91.94 79 GLN A C 1
ATOM 639 O O . GLN A 1 79 ? 5.110 5.330 5.019 1.00 91.94 79 GLN A O 1
ATOM 644 N N . LEU A 1 80 ? 6.792 3.928 4.507 1.00 93.81 80 LEU A N 1
ATOM 645 C CA . LEU A 1 80 ? 6.160 3.301 3.355 1.00 93.81 80 LEU A CA 1
ATOM 646 C C . LEU A 1 80 ? 5.887 1.827 3.678 1.00 93.81 80 LEU A C 1
ATOM 648 O O . LEU A 1 80 ? 6.786 1.072 4.054 1.00 93.81 80 LEU A O 1
ATOM 652 N N . HIS A 1 81 ? 4.636 1.412 3.513 1.00 93.25 81 HIS A N 1
ATOM 653 C CA . HIS A 1 81 ? 4.174 0.064 3.819 1.00 93.25 81 HIS A CA 1
ATOM 654 C C . HIS A 1 81 ? 3.800 -0.664 2.536 1.00 93.25 81 HIS A C 1
ATOM 656 O O . HIS A 1 81 ? 3.036 -0.134 1.733 1.00 93.25 81 HIS A O 1
ATOM 662 N N . ALA A 1 82 ? 4.305 -1.887 2.380 1.00 95.31 82 ALA A N 1
ATOM 663 C CA . ALA A 1 82 ? 3.733 -2.833 1.436 1.00 95.31 82 ALA A CA 1
ATOM 664 C C . ALA A 1 82 ? 2.395 -3.298 2.013 1.00 95.31 82 ALA A C 1
ATOM 666 O O . ALA A 1 82 ? 2.349 -3.912 3.082 1.00 95.31 82 ALA A O 1
ATOM 667 N N . HIS A 1 83 ? 1.319 -2.940 1.333 1.00 94.19 83 HIS A N 1
ATOM 668 C CA . HIS A 1 83 ? -0.049 -3.213 1.737 1.00 94.19 83 HIS A CA 1
ATOM 669 C C . HIS A 1 83 ? -0.680 -4.195 0.750 1.00 94.19 83 HIS A C 1
ATOM 671 O O . HIS A 1 83 ? -0.411 -4.136 -0.451 1.00 94.19 83 HIS A O 1
ATOM 677 N N . HIS A 1 84 ? -1.471 -5.129 1.275 1.00 93.81 84 HIS A N 1
ATOM 678 C CA . HIS A 1 84 ? -2.311 -6.004 0.466 1.00 93.81 84 HIS A CA 1
ATOM 679 C C . HIS A 1 84 ? -3.575 -5.267 0.065 1.00 93.81 84 HIS A C 1
ATOM 681 O O . HIS A 1 84 ? -4.341 -4.904 0.954 1.00 93.81 84 HIS A O 1
ATOM 687 N N . ILE A 1 85 ? -3.824 -5.112 -1.235 1.00 93.38 85 ILE A N 1
ATOM 688 C CA . ILE A 1 85 ? -5.021 -4.423 -1.740 1.00 93.38 85 ILE A CA 1
ATOM 689 C C . ILE A 1 85 ? -6.276 -5.129 -1.222 1.00 93.38 85 ILE A C 1
ATOM 691 O O . ILE A 1 85 ? -7.078 -4.509 -0.531 1.00 93.38 85 ILE A O 1
ATOM 695 N N . ILE A 1 86 ? -6.378 -6.442 -1.456 1.00 89.69 86 ILE A N 1
ATOM 696 C CA . ILE A 1 86 ? -7.332 -7.312 -0.762 1.00 89.69 86 ILE A CA 1
ATOM 697 C C . ILE A 1 86 ? -6.583 -8.059 0.350 1.00 89.69 86 ILE A C 1
ATOM 699 O O . ILE A 1 86 ? -5.711 -8.887 0.052 1.00 89.69 86 ILE A O 1
ATOM 703 N N . PRO A 1 87 ? -6.904 -7.803 1.630 1.00 85.38 87 PRO A N 1
ATOM 704 C CA . PRO A 1 87 ? -6.254 -8.465 2.755 1.00 85.38 87 PRO A CA 1
ATOM 705 C C . PRO A 1 87 ? -6.543 -9.969 2.829 1.00 85.38 87 PRO A C 1
ATOM 707 O O . PRO A 1 87 ? -7.635 -10.423 2.488 1.00 85.38 87 PRO A O 1
ATOM 710 N N . GLN A 1 88 ? -5.604 -10.740 3.393 1.00 78.94 88 GLN A N 1
ATOM 711 C CA . GLN A 1 88 ? -5.742 -12.198 3.537 1.00 78.94 88 GLN A CA 1
ATOM 712 C C . GLN A 1 88 ? -7.002 -12.623 4.300 1.00 78.94 88 GLN A C 1
ATOM 714 O O . GLN A 1 88 ? -7.636 -13.590 3.901 1.00 78.94 88 GLN A O 1
ATOM 719 N N . GLY A 1 89 ? -7.393 -11.913 5.364 1.00 75.56 89 GLY A N 1
ATOM 720 C CA . GLY A 1 89 ? -8.593 -12.271 6.129 1.00 75.56 89 GLY A CA 1
ATOM 721 C C . GLY A 1 89 ? -9.862 -12.258 5.269 1.00 75.56 89 GLY A C 1
ATOM 722 O O . GLY A 1 89 ? -10.684 -13.165 5.366 1.00 75.56 89 GLY A O 1
ATOM 723 N N . ALA A 1 90 ? -9.987 -11.278 4.371 1.00 76.00 90 ALA A N 1
ATOM 724 C CA . ALA A 1 90 ? -11.096 -11.210 3.425 1.00 76.00 90 ALA A CA 1
ATOM 725 C C . ALA A 1 90 ? -10.942 -12.200 2.269 1.00 76.00 90 ALA A C 1
ATOM 727 O O . ALA A 1 90 ? -11.926 -12.812 1.869 1.00 76.00 90 ALA A O 1
ATOM 728 N N . TRP A 1 91 ? -9.710 -12.417 1.796 1.00 74.00 91 TRP A N 1
ATOM 729 C CA . TRP A 1 91 ? -9.388 -13.465 0.827 1.00 74.00 91 TRP A CA 1
ATOM 730 C C . TRP A 1 91 ? -9.874 -14.831 1.341 1.00 74.00 91 TRP A C 1
ATOM 732 O O . TRP A 1 91 ? -10.692 -15.482 0.708 1.00 74.00 91 TRP A O 1
ATOM 742 N N . GLU A 1 92 ? -9.490 -15.231 2.552 1.00 68.56 92 GLU A N 1
ATOM 743 C CA . GLU A 1 92 ? -9.931 -16.486 3.171 1.00 68.56 92 GLU A CA 1
ATOM 744 C C . GLU A 1 92 ? -11.436 -16.515 3.471 1.00 68.56 92 GLU A C 1
ATOM 746 O O . GLU A 1 92 ? -12.077 -17.550 3.291 1.00 68.56 92 GLU A O 1
ATOM 751 N N . G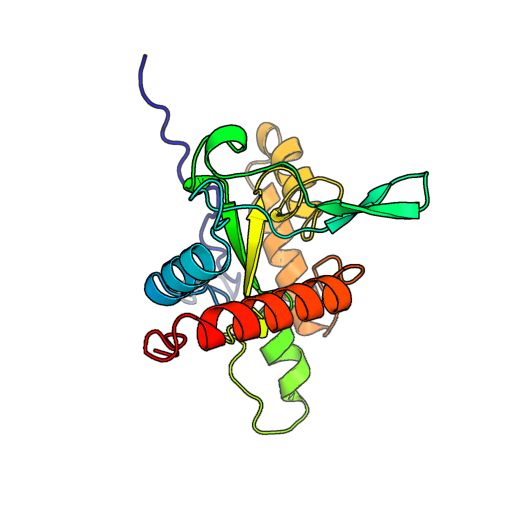LY A 1 93 ? -12.013 -15.399 3.928 1.00 66.81 93 GLY A N 1
ATOM 752 C CA . GLY A 1 93 ? -13.442 -15.288 4.227 1.00 66.81 93 GLY A CA 1
ATOM 753 C C . GLY A 1 93 ? -14.328 -15.461 2.990 1.00 66.81 93 GLY A C 1
ATOM 754 O O . GLY A 1 93 ? -15.307 -16.206 3.033 1.00 66.81 93 GLY A O 1
ATOM 755 N N . TRP A 1 94 ? -13.958 -14.836 1.870 1.00 63.84 94 TRP A N 1
ATOM 756 C CA . TRP A 1 94 ? -14.670 -14.948 0.595 1.00 63.84 94 TRP A CA 1
ATOM 757 C C . TRP A 1 94 ? -14.454 -16.303 -0.083 1.00 63.84 94 TRP A C 1
ATOM 759 O O . TRP A 1 94 ? -15.381 -16.850 -0.679 1.00 63.84 94 TRP A O 1
ATOM 769 N N . LEU A 1 95 ? -13.264 -16.886 0.060 1.00 55.56 95 LEU A N 1
ATOM 770 C CA . LEU A 1 95 ? -12.872 -18.120 -0.630 1.00 55.56 95 LEU A CA 1
ATOM 771 C C . LEU A 1 95 ? -13.265 -19.400 0.106 1.00 55.56 95 LEU A C 1
ATOM 773 O O . LEU A 1 95 ? -13.232 -20.485 -0.471 1.00 55.56 95 LEU A O 1
ATOM 777 N N . ARG A 1 96 ? -13.792 -19.282 1.333 1.00 52.91 96 ARG A N 1
ATOM 778 C CA . ARG A 1 96 ? -14.564 -20.356 1.986 1.00 52.91 96 ARG A CA 1
ATOM 779 C C . ARG A 1 96 ? -15.754 -20.846 1.148 1.00 52.91 96 ARG A C 1
ATOM 781 O O . ARG A 1 96 ? -16.281 -21.915 1.449 1.00 52.91 96 ARG A O 1
ATOM 788 N N . PHE A 1 97 ? -16.161 -20.107 0.113 1.00 47.16 97 PHE A N 1
ATOM 789 C CA . PHE A 1 97 ? -17.292 -20.448 -0.750 1.00 47.16 97 PHE A CA 1
ATOM 790 C C . PHE A 1 97 ? -16.943 -21.125 -2.082 1.00 47.16 97 PHE A C 1
ATOM 792 O O . PHE A 1 97 ? -17.866 -21.488 -2.809 1.00 47.16 97 PHE A O 1
ATOM 799 N N . GLY A 1 98 ? -15.671 -21.408 -2.371 1.00 43.62 98 GLY A N 1
ATOM 800 C CA . GLY A 1 98 ? -15.318 -22.315 -3.463 1.00 43.62 98 GLY A CA 1
ATOM 801 C C . GLY A 1 98 ? -14.113 -21.885 -4.288 1.00 43.62 98 GLY A C 1
ATOM 802 O O . GLY A 1 98 ? -13.924 -20.710 -4.574 1.00 43.62 98 GLY A O 1
ATOM 803 N N . GLU A 1 99 ? -13.388 -22.916 -4.720 1.00 44.81 99 GLU A N 1
ATOM 804 C CA . GLU A 1 99 ? -12.270 -22.940 -5.670 1.00 44.81 99 GLU A CA 1
ATOM 805 C C . GLU A 1 99 ? -10.858 -22.732 -5.104 1.00 44.81 99 GLU A C 1
ATOM 807 O O . GLU A 1 99 ? -10.616 -22.025 -4.130 1.00 44.81 99 GLU A O 1
ATOM 812 N N . GLU A 1 100 ? -9.921 -23.462 -5.718 1.00 46.81 100 GLU A N 1
ATOM 813 C CA . GLU A 1 100 ? -8.478 -23.447 -5.474 1.00 46.81 100 GLU A CA 1
ATOM 814 C C . GLU A 1 100 ? -7.907 -22.085 -5.870 1.00 46.81 100 GLU A C 1
ATOM 816 O O . GLU A 1 100 ? -7.346 -21.901 -6.946 1.00 46.81 100 GLU A O 1
ATOM 821 N N . THR A 1 101 ? -8.109 -21.086 -5.030 1.00 52.22 101 THR A N 1
ATOM 822 C CA . THR A 1 101 ? -7.694 -19.731 -5.365 1.00 52.22 101 THR A CA 1
ATOM 823 C C . THR A 1 101 ? -6.244 -19.480 -5.015 1.00 52.22 101 THR A C 1
ATOM 825 O O . THR A 1 101 ? -5.736 -19.932 -3.986 1.00 52.22 101 THR A O 1
ATOM 828 N N . GLU A 1 102 ? -5.595 -18.722 -5.892 1.00 63.22 102 GLU A N 1
ATOM 829 C CA . GLU A 1 102 ? -4.239 -18.214 -5.741 1.00 63.22 102 GLU A CA 1
ATOM 830 C C . GLU A 1 102 ? -4.020 -17.622 -4.335 1.00 63.22 102 GLU A C 1
ATOM 832 O O . GLU A 1 102 ? -4.928 -17.061 -3.727 1.00 63.22 102 GLU A O 1
ATOM 837 N N . THR A 1 103 ? -2.811 -17.765 -3.783 1.00 77.25 103 THR A N 1
ATOM 838 C CA . THR A 1 103 ? -2.458 -17.167 -2.479 1.00 77.25 103 THR A CA 1
ATOM 839 C C . THR A 1 103 ? -2.644 -15.646 -2.518 1.00 77.25 103 THR A C 1
ATOM 841 O O . THR A 1 103 ? -2.286 -15.059 -3.537 1.00 77.25 103 THR A O 1
ATOM 844 N N . PRO A 1 104 ? -3.107 -14.971 -1.443 1.00 82.31 104 PRO A N 1
ATOM 845 C CA . PRO A 1 104 ? -3.213 -13.506 -1.416 1.00 82.31 104 PRO A CA 1
ATOM 846 C C . PRO A 1 104 ? -1.853 -12.810 -1.587 1.00 82.31 104 PRO A C 1
ATOM 848 O O . PRO A 1 104 ? -1.795 -11.618 -1.892 1.00 82.31 104 PRO A O 1
ATOM 851 N N . HIS A 1 105 ? -0.745 -13.534 -1.403 1.00 87.75 105 HIS A N 1
ATOM 852 C CA . HIS A 1 105 ? 0.614 -13.049 -1.623 1.00 87.75 105 HIS A CA 1
ATOM 853 C C . HIS A 1 105 ? 0.995 -13.076 -3.109 1.00 87.75 105 HIS A C 1
ATOM 855 O O . HIS A 1 105 ? 1.867 -13.839 -3.521 1.00 87.75 105 HIS A O 1
ATOM 861 N N . GLN A 1 106 ? 0.346 -12.226 -3.903 1.00 90.44 106 GLN A N 1
ATOM 862 C CA . GLN A 1 106 ? 0.690 -11.994 -5.306 1.00 90.44 106 GLN A CA 1
ATOM 863 C C . GLN A 1 106 ? 1.349 -10.627 -5.491 1.00 90.44 106 GLN A C 1
ATOM 865 O O . GLN A 1 106 ? 0.992 -9.684 -4.776 1.00 90.44 106 GLN A O 1
ATOM 870 N N . PRO A 1 107 ? 2.236 -10.462 -6.490 1.00 94.44 107 PRO A N 1
ATOM 871 C CA . PRO A 1 107 ? 2.808 -9.154 -6.790 1.00 94.44 107 PRO A CA 1
ATOM 872 C C . PRO A 1 107 ? 1.729 -8.131 -7.184 1.00 94.44 107 PRO A C 1
ATOM 874 O O . PRO A 1 107 ? 1.789 -6.989 -6.737 1.00 94.44 107 PRO A O 1
ATOM 877 N N . TRP A 1 108 ? 0.685 -8.536 -7.917 1.00 93.81 108 TRP A N 1
ATOM 878 C CA . TRP A 1 108 ? -0.442 -7.658 -8.270 1.00 93.81 108 TRP A CA 1
ATOM 879 C C . TRP A 1 108 ? -1.390 -7.351 -7.105 1.00 93.81 108 TRP A C 1
ATOM 881 O O . TRP A 1 108 ? -2.192 -6.435 -7.220 1.00 93.81 108 TRP A O 1
ATOM 891 N N . ASN A 1 109 ? -1.298 -8.066 -5.978 1.00 93.75 109 ASN A N 1
ATOM 892 C CA . ASN A 1 109 ? -2.051 -7.746 -4.761 1.00 93.75 109 ASN A CA 1
ATOM 893 C C . ASN A 1 109 ? -1.228 -6.915 -3.757 1.00 93.75 109 ASN A C 1
ATOM 895 O O . ASN A 1 109 ? -1.723 -6.598 -2.682 1.00 93.75 109 ASN A O 1
ATOM 899 N N . GLY A 1 110 ? 0.029 -6.581 -4.067 1.00 95.50 110 GLY A N 1
ATOM 900 C CA . GLY A 1 110 ? 0.897 -5.780 -3.205 1.00 95.50 110 GLY A CA 1
ATOM 901 C C . GLY A 1 110 ? 1.116 -4.377 -3.753 1.00 95.50 110 GLY A C 1
ATOM 902 O O . GLY A 1 110 ? 1.456 -4.224 -4.924 1.00 95.50 110 GLY A O 1
ATOM 903 N N . ILE A 1 111 ? 0.986 -3.351 -2.911 1.00 96.69 111 ILE A N 1
ATOM 904 C CA . ILE A 1 111 ? 1.150 -1.939 -3.291 1.00 96.69 111 ILE A CA 1
ATOM 905 C C . ILE A 1 111 ? 1.907 -1.159 -2.203 1.00 96.69 111 ILE A C 1
ATOM 907 O O . ILE A 1 111 ? 1.635 -1.332 -1.014 1.00 96.69 111 ILE A O 1
ATOM 911 N N . MET A 1 112 ? 2.865 -0.296 -2.571 1.00 97.50 112 MET A N 1
ATOM 912 C CA . MET A 1 112 ? 3.490 0.616 -1.602 1.00 97.50 112 MET A CA 1
ATOM 913 C C . MET A 1 112 ? 2.601 1.829 -1.315 1.00 97.50 112 MET A C 1
ATOM 915 O O . MET A 1 112 ? 2.305 2.626 -2.208 1.00 97.50 112 MET A O 1
ATOM 919 N N . LEU A 1 113 ? 2.250 2.031 -0.044 1.00 96.19 113 LEU A N 1
ATOM 920 C CA . LEU A 1 113 ? 1.469 3.176 0.429 1.00 96.19 113 LEU A CA 1
ATOM 921 C C . LEU A 1 113 ? 2.196 3.915 1.552 1.00 96.19 113 LEU A C 1
ATOM 923 O O . LEU A 1 113 ? 2.827 3.306 2.416 1.00 96.19 113 LEU A O 1
ATOM 927 N N . CYS A 1 114 ? 2.069 5.241 1.592 1.00 94.38 114 CYS A N 1
ATOM 928 C CA . CYS A 1 114 ? 2.560 6.011 2.729 1.00 94.38 114 CYS A CA 1
ATOM 929 C C . CYS A 1 114 ? 1.657 5.824 3.958 1.00 94.38 114 CYS A C 1
ATOM 931 O O . CYS A 1 114 ? 0.429 5.933 3.876 1.00 94.38 114 CYS A O 1
ATOM 933 N N . ALA A 1 115 ? 2.287 5.577 5.110 1.00 90.50 115 ALA A N 1
ATOM 934 C CA . ALA A 1 115 ? 1.635 5.259 6.378 1.00 90.50 115 ALA A CA 1
ATOM 935 C C . ALA A 1 115 ? 0.596 6.311 6.779 1.00 90.50 115 ALA A C 1
ATOM 937 O O . ALA A 1 115 ? -0.521 5.989 7.177 1.00 90.50 115 ALA A O 1
ATOM 938 N N . LEU A 1 116 ? 0.997 7.579 6.664 1.00 86.19 116 LEU A N 1
ATOM 939 C CA . LEU A 1 116 ? 0.299 8.714 7.253 1.00 86.19 116 LEU A CA 1
ATOM 940 C C . LEU A 1 116 ? -0.977 9.108 6.503 1.00 86.19 116 LEU A C 1
ATOM 942 O O . LEU A 1 116 ? -1.913 9.598 7.129 1.00 86.19 116 LEU A O 1
ATOM 946 N N . TYR A 1 117 ? -1.004 8.930 5.181 1.00 89.38 117 TYR A N 1
ATOM 947 C CA . TYR A 1 117 ? -2.075 9.475 4.344 1.00 89.38 117 TYR A CA 1
ATOM 948 C C . TYR A 1 117 ? -2.894 8.393 3.649 1.00 89.38 117 TYR A C 1
ATOM 950 O O . TYR A 1 117 ? -4.118 8.434 3.729 1.00 89.38 117 TYR A O 1
ATOM 958 N N . HIS A 1 118 ? -2.241 7.430 2.992 1.00 94.19 118 HIS A N 1
ATOM 959 C CA . HIS A 1 118 ? -2.942 6.463 2.146 1.00 94.19 118 HIS A CA 1
ATOM 960 C C . HIS A 1 118 ? -3.136 5.108 2.817 1.00 94.19 118 HIS A C 1
ATOM 962 O O . HIS A 1 118 ? -4.141 4.471 2.548 1.00 94.19 118 HIS A O 1
ATOM 968 N N . HIS A 1 119 ? -2.255 4.683 3.728 1.00 92.44 119 HIS A N 1
ATOM 969 C CA . HIS A 1 119 ? -2.491 3.455 4.489 1.00 92.44 119 HIS A CA 1
ATOM 970 C C . HIS A 1 119 ? -3.464 3.703 5.654 1.00 92.44 119 HIS A C 1
ATOM 972 O O . HIS A 1 119 ? -4.611 3.277 5.587 1.00 92.44 119 HIS A O 1
ATOM 978 N N . ASN A 1 120 ? -3.045 4.476 6.664 1.00 89.44 120 ASN A N 1
ATOM 979 C CA . ASN A 1 120 ? -3.797 4.716 7.905 1.00 89.44 120 ASN A CA 1
ATOM 980 C C . ASN A 1 120 ? -4.209 6.190 8.067 1.00 89.44 120 ASN A C 1
ATOM 982 O O . ASN A 1 120 ? -4.290 6.700 9.185 1.00 89.44 120 ASN A O 1
ATOM 986 N N . GLY A 1 121 ? -4.369 6.918 6.959 1.00 88.25 121 GLY A N 1
ATOM 987 C CA . GLY A 1 121 ? -4.830 8.306 6.992 1.00 88.25 121 GLY A CA 1
ATOM 988 C C . GLY A 1 121 ? -6.359 8.404 7.017 1.00 88.25 121 GLY A C 1
ATOM 989 O O . GLY A 1 121 ? -7.035 7.455 6.630 1.00 88.25 121 GLY A O 1
ATOM 990 N N . PRO A 1 122 ? -6.944 9.562 7.378 1.00 87.38 122 PRO A N 1
ATOM 991 C CA . PRO A 1 122 ? -8.404 9.737 7.454 1.00 87.38 122 PRO A CA 1
ATOM 992 C C . PRO A 1 122 ? -9.166 9.510 6.137 1.00 87.38 122 PRO A C 1
ATOM 994 O O . PRO A 1 122 ? -10.387 9.400 6.141 1.00 87.38 122 PRO A O 1
ATOM 997 N N . ARG A 1 123 ? -8.453 9.496 5.006 1.00 84.94 123 ARG A N 1
ATOM 998 C CA . ARG A 1 123 ? -8.969 9.176 3.663 1.00 84.94 123 ARG A CA 1
ATOM 999 C C . ARG A 1 123 ? -8.201 8.018 3.013 1.00 84.94 123 ARG A C 1
ATOM 1001 O O . ARG A 1 123 ? -8.218 7.882 1.796 1.00 84.94 123 ARG A O 1
ATOM 1008 N N . GLY A 1 124 ? -7.450 7.270 3.815 1.00 89.38 124 GLY A N 1
ATOM 1009 C CA . GLY A 1 124 ? -6.668 6.130 3.364 1.00 89.38 124 GLY A CA 1
ATOM 1010 C C . GLY A 1 124 ? -7.507 4.862 3.266 1.00 89.38 124 GLY A C 1
ATOM 1011 O O . GLY A 1 124 ? -8.737 4.901 3.322 1.00 89.38 124 GLY A O 1
ATOM 1012 N N . ILE A 1 125 ? -6.811 3.737 3.148 1.00 92.31 125 ILE A N 1
ATOM 1013 C CA . ILE A 1 125 ? -7.413 2.407 3.083 1.00 92.31 125 ILE A CA 1
ATOM 1014 C C . ILE A 1 125 ? -8.019 2.000 4.429 1.00 92.31 125 ILE A C 1
ATOM 1016 O O . ILE A 1 125 ? -9.117 1.452 4.455 1.00 92.31 125 ILE A O 1
ATOM 1020 N N . HIS A 1 126 ? -7.356 2.348 5.536 1.00 91.88 126 HIS A N 1
ATOM 1021 C CA . HIS A 1 126 ? -7.818 2.086 6.903 1.00 91.88 126 HIS A CA 1
ATOM 1022 C C . HIS A 1 126 ? -8.003 3.396 7.693 1.00 91.88 126 HIS A C 1
ATOM 1024 O O . HIS A 1 126 ? -7.164 3.767 8.526 1.00 91.88 126 HIS A O 1
ATOM 1030 N N . PRO A 1 127 ? -9.069 4.170 7.409 1.00 91.12 127 PRO A N 1
ATOM 1031 C CA . PRO A 1 127 ? -9.319 5.451 8.078 1.00 91.12 127 PRO A CA 1
ATOM 1032 C C . PRO A 1 127 ? -9.689 5.299 9.562 1.00 91.12 127 PRO A C 1
ATOM 1034 O O . PRO A 1 127 ? -9.533 6.225 10.360 1.00 91.12 127 PRO A O 1
ATOM 1037 N N . ASP A 1 128 ? -10.148 4.124 9.960 1.00 93.25 128 ASP A N 1
ATOM 1038 C CA . ASP A 1 128 ? -10.402 3.731 11.340 1.00 93.25 128 ASP A CA 1
ATOM 1039 C C . ASP A 1 128 ? -9.127 3.631 12.186 1.00 93.25 128 ASP A C 1
ATOM 1041 O O . ASP A 1 128 ? -9.146 4.059 13.340 1.00 93.25 128 ASP A O 1
ATOM 1045 N N . TYR A 1 129 ? -7.993 3.199 11.625 1.00 90.88 129 TYR A N 1
ATOM 1046 C CA . TYR A 1 129 ? -6.704 3.280 12.320 1.00 90.88 129 TYR A CA 1
ATOM 1047 C C . TYR A 1 129 ? -6.244 4.726 12.531 1.00 90.88 129 TYR A C 1
ATOM 1049 O O . TYR A 1 129 ? -5.614 5.024 13.553 1.00 90.88 129 TYR A O 1
ATOM 1057 N N . ALA A 1 130 ? -6.602 5.649 11.630 1.00 89.81 130 ALA A N 1
ATOM 1058 C CA . ALA A 1 130 ? -6.386 7.081 11.851 1.00 89.81 130 ALA A CA 1
ATOM 1059 C C . ALA A 1 130 ? -7.157 7.550 13.095 1.00 89.81 130 ALA A C 1
ATOM 1061 O O . ALA A 1 130 ? -6.595 8.180 13.994 1.00 89.81 130 ALA A O 1
ATOM 1062 N N . ARG A 1 131 ? -8.436 7.166 13.182 1.00 92.81 131 ARG A N 1
ATOM 1063 C CA . ARG A 1 131 ? -9.304 7.475 14.322 1.00 92.81 131 ARG A CA 1
ATOM 1064 C C . ARG A 1 131 ? -8.817 6.818 15.617 1.00 92.81 131 ARG A C 1
ATOM 1066 O O . ARG A 1 131 ? -8.793 7.476 16.655 1.00 92.81 131 ARG A O 1
ATOM 1073 N N . ALA A 1 132 ? -8.392 5.555 15.576 1.00 92.12 132 ALA A N 1
ATOM 1074 C CA . ALA A 1 132 ? -7.838 4.860 16.738 1.00 92.12 132 ALA A CA 1
ATOM 1075 C C . ALA A 1 132 ? -6.603 5.586 17.279 1.00 92.12 132 ALA A C 1
ATOM 1077 O O . ALA A 1 132 ? -6.510 5.836 18.479 1.00 92.12 132 ALA A O 1
ATOM 1078 N N . ARG A 1 133 ? -5.707 6.040 16.395 1.00 89.81 133 ARG A N 1
ATOM 1079 C CA . ARG A 1 133 ? -4.540 6.840 16.784 1.00 89.81 133 ARG A CA 1
ATOM 1080 C C . ARG A 1 133 ? -4.924 8.128 17.517 1.00 89.81 133 ARG A C 1
ATOM 1082 O O . ARG A 1 133 ? -4.281 8.474 18.507 1.00 89.81 133 ARG A O 1
ATOM 1089 N N . GLU A 1 134 ? -5.954 8.839 17.060 1.00 92.00 134 GLU A N 1
ATOM 1090 C CA . GLU A 1 134 ? -6.447 10.054 17.729 1.00 92.00 134 GLU A CA 1
ATOM 1091 C C . GLU A 1 134 ? -7.042 9.764 19.112 1.00 92.00 134 GLU A C 1
ATOM 1093 O O . GLU A 1 134 ? -6.873 10.558 20.043 1.00 92.00 134 GLU A O 1
ATOM 1098 N N . ILE A 1 135 ? -7.726 8.626 19.249 1.00 94.44 135 ILE A N 1
ATOM 1099 C CA . ILE A 1 135 ? -8.375 8.178 20.485 1.00 94.44 135 ILE A CA 1
ATOM 1100 C C . ILE A 1 135 ? -7.362 7.595 21.476 1.00 94.44 135 ILE A C 1
ATOM 1102 O O . ILE A 1 135 ? -7.594 7.668 22.682 1.00 94.44 135 ILE A O 1
ATOM 1106 N N . TYR A 1 136 ? -6.224 7.080 21.005 1.00 93.31 136 TYR A N 1
ATOM 1107 C CA . TYR A 1 136 ? -5.243 6.357 21.815 1.00 93.31 136 TYR A CA 1
ATOM 1108 C C . TYR A 1 136 ? -4.844 7.088 23.100 1.00 93.31 136 TYR A C 1
ATOM 1110 O O . TYR A 1 136 ? -4.810 6.490 24.172 1.00 93.31 136 TYR A O 1
ATOM 1118 N N . LYS A 1 137 ? -4.645 8.411 23.032 1.00 93.75 137 LYS A N 1
ATOM 1119 C CA . LYS A 1 137 ? -4.335 9.265 24.200 1.00 93.75 137 LYS A CA 1
ATOM 1120 C C . LYS A 1 137 ? -5.366 9.193 25.339 1.00 93.75 137 LYS A C 1
ATOM 1122 O O . LYS A 1 137 ? -5.037 9.546 26.465 1.00 93.75 137 LYS A O 1
ATOM 1127 N N . PHE A 1 138 ? -6.593 8.771 25.047 1.00 96.38 138 PHE A N 1
ATOM 1128 C CA . PHE A 1 138 ? -7.690 8.618 26.002 1.00 96.38 138 PHE A CA 1
ATOM 1129 C C . PHE A 1 138 ? -8.062 7.151 26.241 1.00 96.38 138 PHE A C 1
ATOM 1131 O O . PHE A 1 138 ? -8.492 6.807 27.337 1.00 96.38 138 PHE A O 1
ATOM 1138 N N . ASN A 1 139 ? -7.888 6.291 25.235 1.00 94.31 139 ASN A N 1
ATOM 1139 C CA . ASN A 1 139 ? -8.162 4.861 25.317 1.00 94.31 139 ASN A CA 1
ATOM 1140 C C . ASN A 1 139 ? -7.041 4.057 24.642 1.00 94.31 139 ASN A C 1
ATOM 1142 O O . ASN A 1 139 ? -6.978 3.953 23.414 1.00 94.31 139 ASN A O 1
ATOM 1146 N N . GLN A 1 140 ? -6.185 3.444 25.462 1.00 93.75 140 GLN A N 1
ATOM 1147 C CA . GLN A 1 140 ? -5.059 2.623 25.002 1.00 93.75 140 GLN A CA 1
ATOM 1148 C C . GLN A 1 140 ? -5.509 1.338 24.278 1.00 93.75 140 GLN A C 1
ATOM 1150 O O . GLN A 1 140 ? -4.726 0.764 23.531 1.00 93.75 140 GLN A O 1
ATOM 1155 N N . ASN A 1 141 ? -6.773 0.917 24.428 1.00 93.31 141 ASN A N 1
ATOM 1156 C CA . ASN A 1 141 ? -7.337 -0.248 23.736 1.00 93.31 141 ASN A CA 1
ATOM 1157 C C . ASN A 1 141 ? -7.925 0.076 22.354 1.00 93.31 141 ASN A C 1
ATOM 1159 O O . ASN A 1 141 ? -8.380 -0.832 21.667 1.00 93.31 141 ASN A O 1
ATOM 1163 N N . SER A 1 142 ? -7.900 1.336 21.916 1.00 90.25 142 SER A N 1
ATOM 1164 C CA . SER A 1 142 ? -8.521 1.775 20.653 1.00 90.25 142 SER A CA 1
ATOM 1165 C C . SER A 1 142 ? -8.062 1.001 19.408 1.00 90.25 142 SER A C 1
ATOM 1167 O O . SER A 1 142 ? -8.869 0.741 18.522 1.00 90.25 142 SER A O 1
ATOM 1169 N N . PHE A 1 143 ? -6.795 0.581 19.335 1.00 88.56 143 PHE A N 1
ATOM 1170 C CA . PHE A 1 143 ? -6.310 -0.266 18.235 1.00 88.56 143 PHE A CA 1
ATOM 1171 C C . PHE A 1 143 ? -6.859 -1.699 18.301 1.00 88.56 143 PHE A C 1
ATOM 1173 O O . PHE A 1 143 ? -7.200 -2.270 17.266 1.00 88.56 143 PHE A O 1
ATOM 1180 N N . ASN A 1 144 ? -6.985 -2.262 19.506 1.00 88.00 144 ASN A N 1
ATOM 1181 C CA . ASN A 1 144 ? -7.558 -3.594 19.712 1.00 88.00 144 ASN A CA 1
ATOM 1182 C C . ASN A 1 144 ? -9.058 -3.607 19.389 1.00 88.00 144 ASN A C 1
ATOM 1184 O O . ASN A 1 144 ? -9.563 -4.592 18.861 1.00 88.00 144 ASN A O 1
ATOM 1188 N N . GLU A 1 145 ? -9.760 -2.504 19.657 1.00 91.44 145 GLU A N 1
ATOM 1189 C CA . GLU A 1 145 ? -11.167 -2.329 19.283 1.00 91.44 145 GLU A CA 1
ATOM 1190 C C . GLU A 1 145 ? -11.358 -2.350 17.761 1.00 91.44 145 GLU A C 1
ATOM 1192 O O . GLU A 1 145 ? -12.206 -3.095 17.276 1.00 91.44 145 GLU A O 1
ATOM 1197 N N . VAL A 1 146 ? -10.532 -1.611 17.004 1.00 90.44 146 VAL A N 1
ATOM 1198 C CA . VAL A 1 146 ? -10.553 -1.645 15.526 1.00 90.44 146 VAL A CA 1
ATOM 1199 C C . VAL A 1 146 ? -10.294 -3.055 15.007 1.00 90.44 146 VAL A C 1
ATOM 1201 O O . VAL A 1 146 ? -11.036 -3.564 14.177 1.00 90.44 146 VAL A O 1
ATOM 1204 N N . ALA A 1 147 ? -9.279 -3.724 15.543 1.00 88.38 147 ALA A N 1
ATOM 1205 C CA . ALA A 1 147 ? -8.951 -5.079 15.134 1.00 88.38 147 ALA A CA 1
ATOM 1206 C C . ALA A 1 147 ? -10.058 -6.104 15.422 1.00 88.38 147 ALA A C 1
ATOM 1208 O O . ALA A 1 147 ? -10.297 -7.015 14.629 1.00 88.38 147 ALA A O 1
ATOM 1209 N N . HIS A 1 148 ? -10.729 -5.971 16.566 1.00 88.44 148 HIS A N 1
ATOM 1210 C CA . HIS A 1 148 ? -11.865 -6.815 16.909 1.00 88.44 148 HIS A CA 1
ATOM 1211 C C . HIS A 1 148 ? -13.038 -6.583 15.950 1.00 88.44 148 HIS A C 1
ATOM 1213 O O . HIS A 1 148 ? -13.683 -7.545 15.536 1.00 88.44 148 HIS A O 1
ATOM 1219 N N . GLU A 1 149 ? -13.281 -5.332 15.559 1.00 90.56 149 GLU A N 1
ATOM 1220 C CA . GLU A 1 149 ? -14.291 -4.994 14.557 1.00 90.56 149 GLU A CA 1
ATOM 1221 C C . GLU A 1 149 ? -13.941 -5.563 13.177 1.00 90.56 149 GLU A C 1
ATOM 1223 O O . GLU A 1 149 ? -14.786 -6.189 12.543 1.00 90.56 149 GLU A O 1
ATOM 1228 N N . HIS A 1 150 ? -12.678 -5.457 12.747 1.00 89.62 150 HIS A N 1
ATOM 1229 C CA . HIS A 1 150 ? -12.205 -6.087 11.507 1.00 89.62 150 HIS A CA 1
ATOM 1230 C C . HIS A 1 150 ? -12.479 -7.586 11.494 1.00 89.62 150 HIS A C 1
ATOM 1232 O O . HIS A 1 150 ? -12.949 -8.113 10.491 1.00 89.62 150 HIS A O 1
ATOM 1238 N N . HIS A 1 151 ? -12.229 -8.276 12.610 1.00 85.69 151 HIS A N 1
ATOM 1239 C CA . HIS A 1 151 ? -12.486 -9.710 12.707 1.00 85.69 151 HIS A CA 1
ATOM 1240 C C . HIS A 1 151 ? -13.968 -10.054 12.519 1.00 85.69 151 HIS A C 1
ATOM 1242 O O . HIS A 1 151 ? -14.273 -10.992 11.788 1.00 85.69 151 HIS A O 1
ATOM 1248 N N . LYS A 1 152 ? -14.881 -9.279 13.116 1.00 88.50 152 LYS A N 1
ATOM 1249 C CA . LYS A 1 152 ? -16.328 -9.473 12.926 1.00 88.50 152 LYS A CA 1
ATOM 1250 C C . LYS A 1 152 ? -16.740 -9.267 11.476 1.00 88.50 152 LYS A C 1
ATOM 1252 O O . LYS A 1 152 ? -17.428 -10.110 10.916 1.00 88.50 152 LYS A O 1
ATOM 1257 N N . LEU A 1 153 ? -16.270 -8.186 10.855 1.00 87.62 153 LEU A N 1
ATOM 1258 C CA . LEU A 1 153 ? -16.565 -7.893 9.453 1.00 87.62 153 LEU A CA 1
ATOM 1259 C C . LEU A 1 153 ? -16.056 -9.013 8.532 1.00 87.62 153 LEU A C 1
ATOM 1261 O O . LEU A 1 153 ? -16.781 -9.440 7.638 1.00 87.62 153 LEU A O 1
ATOM 1265 N N . ILE A 1 154 ? -14.866 -9.565 8.804 1.00 84.88 154 ILE A N 1
ATOM 1266 C CA . ILE A 1 154 ? -14.346 -10.750 8.104 1.00 84.88 154 ILE A CA 1
ATOM 1267 C C . ILE A 1 154 ? -15.285 -11.956 8.271 1.00 84.88 154 ILE A C 1
ATOM 1269 O O . ILE A 1 154 ? -15.596 -12.617 7.281 1.00 84.88 154 ILE A O 1
ATOM 1273 N N . GLU A 1 155 ? -15.738 -12.255 9.494 1.00 83.38 155 GLU A N 1
ATOM 1274 C CA . GLU A 1 155 ? -16.668 -13.366 9.767 1.00 83.38 155 GLU A CA 1
ATOM 1275 C C . GLU A 1 155 ? -18.024 -13.184 9.055 1.00 83.38 155 GLU A C 1
ATOM 1277 O O . GLU A 1 155 ? -18.642 -14.168 8.649 1.00 83.38 155 GLU A O 1
ATOM 1282 N N . GLU A 1 156 ? -18.450 -11.938 8.841 1.00 85.31 156 GLU A N 1
ATOM 1283 C CA . GLU A 1 156 ? -19.665 -11.567 8.103 1.00 85.31 156 GLU A CA 1
ATOM 1284 C C . GLU A 1 156 ? -19.457 -11.472 6.577 1.00 85.31 156 GLU A C 1
ATOM 1286 O O . GLU A 1 156 ? -20.417 -11.270 5.830 1.00 85.31 156 GLU A O 1
ATOM 1291 N N . GLY A 1 157 ? -18.220 -11.626 6.088 1.00 82.38 157 GLY A N 1
ATOM 1292 C CA . GLY A 1 157 ? -17.876 -11.478 4.670 1.00 82.38 157 GLY A CA 1
ATOM 1293 C C . GLY A 1 157 ? -17.926 -10.032 4.160 1.00 82.38 157 GLY A C 1
ATOM 1294 O O . GLY A 1 157 ? -17.989 -9.807 2.949 1.00 82.38 157 GLY A O 1
ATOM 1295 N N . ILE A 1 158 ? -17.897 -9.055 5.065 1.00 86.88 158 ILE A N 1
ATOM 1296 C CA . ILE A 1 158 ? -17.952 -7.624 4.770 1.00 86.88 158 ILE A CA 1
ATOM 1297 C C . ILE A 1 158 ? -16.520 -7.059 4.727 1.00 86.88 158 ILE A C 1
ATOM 1299 O O . ILE A 1 158 ? -15.727 -7.317 5.637 1.00 86.88 158 ILE A O 1
ATOM 1303 N N . PRO A 1 159 ? -16.157 -6.261 3.704 1.00 88.50 159 PRO A N 1
ATOM 1304 C CA . PRO A 1 159 ? -14.896 -5.531 3.704 1.00 88.50 159 PRO A CA 1
ATOM 1305 C C . PRO A 1 159 ? -14.745 -4.632 4.932 1.00 88.50 159 PRO A C 1
ATOM 1307 O O . PRO A 1 159 ? -15.611 -3.809 5.223 1.00 88.50 159 PRO A O 1
ATOM 1310 N N . TYR A 1 160 ? -13.610 -4.749 5.613 1.00 89.69 160 TYR A N 1
ATOM 1311 C CA . TYR A 1 160 ? -13.247 -3.891 6.745 1.00 89.69 160 TYR A CA 1
ATOM 1312 C C . TYR A 1 160 ? -12.332 -2.719 6.359 1.00 89.69 160 TYR A C 1
ATOM 1314 O O . TYR A 1 160 ? -11.918 -1.947 7.218 1.00 89.69 160 TYR A O 1
ATOM 1322 N N . TRP A 1 161 ? -12.006 -2.588 5.072 1.00 92.62 161 TRP A N 1
ATOM 1323 C CA . TRP A 1 161 ? -11.193 -1.510 4.510 1.00 92.62 161 TRP A CA 1
ATOM 1324 C C . TRP A 1 161 ? -12.005 -0.687 3.509 1.00 92.62 161 TRP A C 1
ATOM 1326 O O . TRP A 1 161 ? -13.119 -1.049 3.124 1.00 92.62 161 TRP A O 1
ATOM 1336 N N . ASN A 1 162 ? -11.436 0.430 3.064 1.00 91.12 162 ASN A N 1
ATOM 1337 C CA . ASN A 1 162 ? -12.026 1.221 1.996 1.00 91.12 162 ASN A CA 1
ATOM 1338 C C . ASN A 1 162 ? -11.780 0.580 0.618 1.00 91.12 162 ASN A C 1
ATOM 1340 O O . ASN A 1 162 ? -10.691 0.712 0.060 1.00 91.12 162 ASN A O 1
ATOM 1344 N N . THR A 1 163 ? -12.818 -0.039 0.056 1.00 92.31 163 THR A N 1
ATOM 1345 C CA . THR A 1 163 ? -12.788 -0.711 -1.253 1.00 92.31 163 THR A CA 1
ATOM 1346 C C . THR A 1 163 ? -12.900 0.234 -2.453 1.00 92.31 163 THR A C 1
ATOM 1348 O O . THR A 1 163 ? -12.775 -0.203 -3.596 1.00 92.31 163 THR A O 1
ATOM 1351 N N . GLU A 1 164 ? -13.119 1.540 -2.232 1.00 90.44 164 GLU A N 1
ATOM 1352 C CA . GLU A 1 164 ? -13.273 2.550 -3.296 1.00 90.44 164 GLU A CA 1
ATOM 1353 C C . GLU A 1 164 ? -12.100 2.536 -4.290 1.00 90.44 164 GLU A C 1
ATOM 1355 O O . GLU A 1 164 ? -12.277 2.811 -5.479 1.00 90.44 164 GLU A O 1
ATOM 1360 N N . TYR A 1 165 ? -10.904 2.197 -3.805 1.00 89.25 165 TYR A N 1
ATOM 1361 C CA . TYR A 1 165 ? -9.666 2.263 -4.572 1.00 89.25 165 TYR A CA 1
ATOM 1362 C C . TYR A 1 165 ? -9.185 0.906 -5.093 1.00 89.25 165 TYR A C 1
ATOM 1364 O O . TYR A 1 165 ? -8.202 0.890 -5.827 1.00 89.25 165 TYR A O 1
ATOM 1372 N N . ASP A 1 166 ? -9.847 -0.211 -4.777 1.00 92.19 166 ASP A N 1
ATOM 1373 C CA . ASP A 1 166 ? -9.298 -1.555 -5.023 1.00 92.19 166 ASP A CA 1
ATOM 1374 C C . ASP A 1 166 ? -8.938 -1.777 -6.496 1.00 92.19 166 ASP A C 1
ATOM 1376 O O . ASP A 1 166 ? -7.792 -2.089 -6.808 1.00 92.19 166 ASP A O 1
ATOM 1380 N N . ASN A 1 167 ? -9.874 -1.525 -7.419 1.00 90.81 167 ASN A N 1
ATOM 1381 C CA . ASN A 1 167 ? -9.631 -1.687 -8.860 1.00 90.81 167 ASN A CA 1
ATOM 1382 C C . ASN A 1 167 ? -8.470 -0.815 -9.354 1.00 90.81 167 ASN A C 1
ATOM 1384 O O . ASN A 1 167 ? -7.619 -1.268 -10.113 1.00 90.81 167 ASN A O 1
ATOM 1388 N N . LEU A 1 168 ? -8.421 0.435 -8.886 1.00 91.56 168 LEU A N 1
ATOM 1389 C CA . LEU A 1 168 ? -7.374 1.381 -9.253 1.00 91.56 168 LEU A CA 1
ATOM 1390 C C . LEU A 1 168 ? -6.004 0.907 -8.763 1.00 91.56 168 LEU A C 1
ATOM 1392 O O . LEU A 1 168 ? -5.029 0.952 -9.508 1.00 91.56 168 LEU A O 1
ATOM 1396 N N . LEU A 1 169 ? -5.925 0.458 -7.511 1.00 94.50 169 LEU A N 1
ATOM 1397 C CA . LEU A 1 169 ? -4.687 -0.046 -6.929 1.00 94.50 169 LEU A CA 1
ATOM 1398 C C . LEU A 1 169 ? -4.247 -1.350 -7.594 1.00 94.50 169 LEU A C 1
ATOM 1400 O O . LEU A 1 169 ? -3.047 -1.530 -7.793 1.00 94.50 169 LEU A O 1
ATOM 1404 N N . TYR A 1 170 ? -5.187 -2.217 -7.981 1.00 94.69 170 TYR A N 1
ATOM 1405 C CA . TYR A 1 170 ? -4.889 -3.445 -8.716 1.00 94.69 170 TYR A CA 1
ATOM 1406 C C . TYR A 1 170 ? -4.293 -3.162 -10.084 1.00 94.69 170 TYR A C 1
ATOM 1408 O O . TYR A 1 170 ? -3.274 -3.756 -10.428 1.00 94.69 170 TYR A O 1
ATOM 1416 N N . ASP A 1 171 ? -4.891 -2.244 -10.844 1.00 94.19 171 ASP A N 1
ATOM 1417 C CA . ASP A 1 171 ? -4.356 -1.847 -12.145 1.00 94.19 171 ASP A CA 1
ATOM 1418 C C . ASP A 1 171 ? -2.937 -1.286 -11.997 1.00 94.19 171 ASP A C 1
ATOM 1420 O O . ASP A 1 171 ? -2.032 -1.713 -12.707 1.00 94.19 171 ASP A O 1
ATOM 1424 N N . ILE A 1 172 ? -2.698 -0.422 -11.003 1.00 95.56 172 ILE A N 1
ATOM 1425 C CA . ILE A 1 172 ? -1.353 0.108 -10.732 1.00 95.56 172 ILE A CA 1
ATOM 1426 C C . ILE A 1 172 ? -0.380 -1.017 -10.370 1.00 95.56 172 ILE A C 1
ATOM 1428 O O . ILE A 1 172 ? 0.711 -1.091 -10.930 1.00 95.56 172 ILE A O 1
ATOM 1432 N N . ALA A 1 173 ? -0.744 -1.896 -9.435 1.00 96.94 173 ALA A N 1
ATOM 1433 C CA . ALA A 1 173 ? 0.128 -2.980 -8.997 1.00 96.94 173 ALA A CA 1
ATOM 1434 C C . ALA A 1 173 ? 0.436 -3.964 -10.135 1.00 96.94 173 ALA A C 1
ATOM 1436 O O . ALA A 1 173 ? 1.580 -4.414 -10.243 1.00 96.94 173 ALA A O 1
ATOM 1437 N N . ARG A 1 174 ? -0.547 -4.275 -10.991 1.00 96.44 174 ARG A N 1
ATOM 1438 C CA . ARG A 1 174 ? -0.373 -5.100 -12.193 1.00 96.44 174 ARG A CA 1
ATOM 1439 C C . ARG A 1 174 ? 0.594 -4.433 -13.163 1.00 96.44 174 ARG A C 1
ATOM 1441 O O . ARG A 1 174 ? 1.637 -5.015 -13.446 1.00 96.44 174 ARG A O 1
ATOM 1448 N N . ASP A 1 175 ? 0.300 -3.211 -13.596 1.00 96.44 175 ASP A N 1
ATOM 1449 C CA . ASP A 1 175 ? 1.089 -2.508 -14.610 1.00 96.44 175 ASP A CA 1
ATOM 1450 C C . ASP A 1 175 ? 2.544 -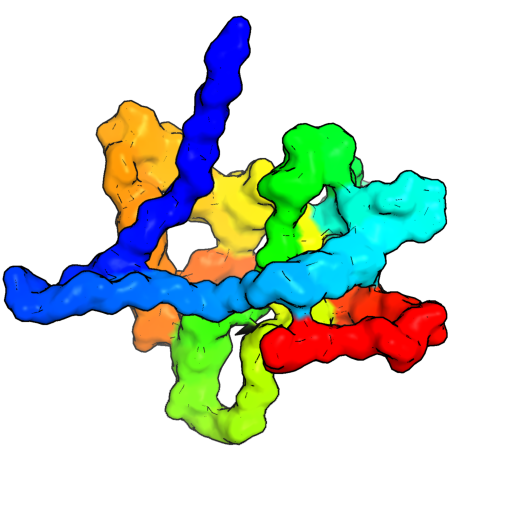2.315 -14.131 1.00 96.44 175 ASP A C 1
ATOM 1452 O O . ASP A 1 175 ? 3.497 -2.621 -14.846 1.00 96.44 175 ASP A O 1
ATOM 1456 N N . ARG A 1 176 ? 2.746 -1.934 -12.859 1.00 96.62 176 ARG A N 1
ATOM 1457 C CA . ARG A 1 176 ? 4.087 -1.838 -12.248 1.00 96.62 176 ARG A CA 1
ATOM 1458 C C . ARG A 1 176 ? 4.817 -3.177 -12.200 1.00 96.62 176 ARG A C 1
ATOM 1460 O O . ARG A 1 176 ? 6.039 -3.213 -12.326 1.00 96.62 176 ARG A O 1
ATOM 1467 N N . THR A 1 177 ? 4.092 -4.265 -11.956 1.00 97.75 177 THR A N 1
ATOM 1468 C CA . THR A 1 177 ? 4.664 -5.616 -11.893 1.00 97.75 177 THR A CA 1
ATOM 1469 C C . THR A 1 177 ? 5.116 -6.065 -13.276 1.00 97.75 177 THR A C 1
ATOM 1471 O O . THR A 1 177 ? 6.233 -6.563 -13.411 1.00 97.75 177 THR A O 1
ATOM 1474 N N . GLU A 1 178 ? 4.287 -5.849 -14.296 1.00 97.25 178 GLU A N 1
ATOM 1475 C CA . GLU A 1 178 ? 4.609 -6.155 -15.691 1.00 97.25 178 GLU A CA 1
ATOM 1476 C C . GLU A 1 178 ? 5.822 -5.349 -16.171 1.00 97.25 178 GLU A C 1
ATOM 1478 O O . GLU A 1 178 ? 6.788 -5.939 -16.659 1.00 97.25 178 GLU A O 1
ATOM 1483 N N . ASP A 1 179 ? 5.832 -4.033 -15.936 1.00 96.69 179 ASP A N 1
ATOM 1484 C CA . ASP A 1 179 ? 6.959 -3.154 -16.267 1.00 96.69 179 ASP A CA 1
ATOM 1485 C C . ASP A 1 179 ? 8.260 -3.612 -15.595 1.00 96.69 179 ASP A C 1
ATOM 1487 O O . ASP A 1 179 ? 9.317 -3.688 -16.229 1.00 96.69 179 ASP A O 1
ATOM 1491 N N . TYR A 1 180 ? 8.199 -3.934 -14.299 1.00 97.62 180 TYR A N 1
ATOM 1492 C CA . TYR A 1 180 ? 9.373 -4.368 -13.552 1.00 97.62 180 TYR A CA 1
ATOM 1493 C C . TYR A 1 180 ? 9.924 -5.691 -14.078 1.00 97.62 180 TYR A C 1
ATOM 1495 O O . TYR A 1 180 ? 11.125 -5.797 -14.311 1.00 97.62 180 TYR A O 1
ATOM 1503 N N . LEU A 1 181 ? 9.068 -6.691 -14.303 1.00 97.19 181 LEU A N 1
ATOM 1504 C CA . LEU A 1 181 ? 9.493 -8.003 -14.797 1.00 97.19 181 LEU A CA 1
ATOM 1505 C C . LEU A 1 181 ? 9.965 -7.956 -16.254 1.00 97.19 181 LEU A C 1
ATOM 1507 O O . LEU A 1 181 ? 10.830 -8.743 -16.633 1.00 97.19 181 LEU A O 1
ATOM 1511 N N . PHE A 1 182 ? 9.459 -7.016 -17.056 1.00 97.19 182 PHE A N 1
ATOM 1512 C CA . PHE A 1 182 ? 9.976 -6.765 -18.398 1.00 97.19 182 PHE A CA 1
ATOM 1513 C C . PHE A 1 182 ? 11.439 -6.293 -18.364 1.00 97.19 182 PHE A C 1
ATOM 1515 O O . PHE A 1 182 ? 12.265 -6.771 -19.143 1.00 97.19 182 PHE A O 1
ATOM 1522 N N . VAL A 1 183 ? 11.783 -5.393 -17.437 1.00 97.38 183 VAL A N 1
ATOM 1523 C CA . VAL A 1 183 ? 13.156 -4.879 -17.264 1.00 97.38 183 VAL A CA 1
ATOM 1524 C C . VAL A 1 183 ? 14.046 -5.851 -16.472 1.00 97.38 183 VAL A C 1
ATOM 1526 O O . VAL A 1 183 ? 15.248 -5.949 -16.729 1.00 97.38 183 VAL A O 1
ATOM 1529 N N . HIS A 1 184 ? 13.466 -6.605 -15.536 1.00 97.25 184 HIS A N 1
ATOM 1530 C CA . HIS A 1 184 ? 14.154 -7.505 -14.608 1.00 97.25 184 HIS A CA 1
ATOM 1531 C C . HIS A 1 184 ? 13.614 -8.947 -14.681 1.00 97.25 184 HIS A C 1
ATOM 1533 O O . HIS A 1 184 ? 13.155 -9.488 -13.672 1.00 97.25 184 HIS A O 1
ATOM 1539 N N . PRO A 1 185 ? 13.729 -9.641 -15.830 1.00 97.75 185 PRO A N 1
ATOM 1540 C CA . PRO A 1 185 ? 13.130 -10.968 -16.016 1.00 97.75 185 PRO A CA 1
ATOM 1541 C C . PRO A 1 185 ? 13.706 -12.056 -15.093 1.00 97.75 185 PRO A C 1
ATOM 1543 O O . PRO A 1 185 ? 13.100 -13.110 -14.923 1.00 97.75 185 PRO A O 1
ATOM 1546 N N . ASN A 1 186 ? 14.872 -11.809 -14.485 1.00 97.69 186 ASN A N 1
ATOM 1547 C CA . ASN A 1 186 ? 15.549 -12.734 -13.572 1.00 97.69 186 ASN A CA 1
ATOM 1548 C C . ASN A 1 186 ? 15.310 -12.423 -12.079 1.00 97.69 186 ASN A C 1
ATOM 1550 O O . ASN A 1 186 ? 15.905 -13.093 -11.237 1.00 97.69 186 ASN A O 1
ATOM 1554 N N . ASP A 1 187 ? 14.478 -11.430 -11.737 1.00 96.56 187 ASP A N 1
ATOM 1555 C CA . ASP A 1 187 ? 14.083 -11.115 -10.350 1.00 96.56 187 ASP A CA 1
ATOM 1556 C C . ASP A 1 187 ? 12.572 -11.357 -10.144 1.00 96.56 187 ASP A C 1
ATOM 1558 O O . ASP A 1 187 ? 11.805 -10.403 -9.985 1.00 96.56 187 ASP A O 1
ATOM 1562 N N . PRO A 1 188 ? 12.099 -12.620 -10.203 1.00 96.19 188 PRO A N 1
ATOM 1563 C CA . PRO A 1 188 ? 10.684 -12.940 -10.033 1.00 96.19 188 PRO A CA 1
ATOM 1564 C C . PRO A 1 188 ? 10.203 -12.672 -8.601 1.00 96.19 188 PRO A C 1
ATOM 1566 O O . PRO A 1 188 ? 10.988 -12.654 -7.650 1.00 96.19 188 PRO A O 1
ATOM 1569 N N . PHE A 1 189 ? 8.886 -12.526 -8.435 1.00 95.94 189 PHE A N 1
ATOM 1570 C CA . PHE A 1 189 ? 8.285 -12.350 -7.115 1.00 95.94 189 PHE A CA 1
ATOM 1571 C C . PHE A 1 189 ? 8.582 -13.549 -6.187 1.00 95.94 189 PHE A C 1
ATOM 1573 O O . PHE A 1 189 ? 8.404 -14.703 -6.596 1.00 95.94 189 PHE A O 1
ATOM 1580 N N . PRO A 1 190 ? 9.010 -13.319 -4.931 1.00 93.50 190 PRO A N 1
ATOM 1581 C CA . PRO A 1 190 ? 9.301 -14.398 -3.994 1.00 93.50 190 PRO A CA 1
ATOM 1582 C C . PRO A 1 190 ? 8.012 -14.944 -3.359 1.00 93.50 190 PRO A C 1
ATOM 1584 O O . PRO A 1 190 ? 7.516 -14.441 -2.354 1.00 93.50 190 PRO A O 1
ATOM 1587 N N . TYR A 1 191 ? 7.478 -16.024 -3.927 1.00 84.88 191 TYR A N 1
ATOM 1588 C CA . TYR A 1 191 ? 6.276 -16.703 -3.415 1.00 84.88 191 TYR A CA 1
ATOM 1589 C C . TYR A 1 191 ? 6.480 -17.489 -2.106 1.00 84.88 191 TYR A C 1
ATOM 1591 O O . TYR A 1 191 ? 5.512 -18.026 -1.571 1.00 84.88 191 TYR A O 1
ATOM 1599 N N . LYS A 1 192 ? 7.718 -17.602 -1.610 1.00 76.06 192 LYS A N 1
ATOM 1600 C CA . LYS A 1 192 ? 8.085 -18.367 -0.408 1.00 76.06 192 LYS A CA 1
ATOM 1601 C C . LYS A 1 192 ? 8.691 -17.460 0.655 1.00 76.06 192 LYS A C 1
ATOM 1603 O O . LYS A 1 192 ? 9.410 -16.506 0.278 1.00 76.06 192 LYS A O 1
#